Protein AF-A0A1L0AFZ8-F1 (afdb_monomer_lite)

Secondary structure (DSSP, 8-state):
--HHHHHHHHHHTTTS-------GGGTHHHHHS-TTTT-EEEETTEEEE-TTHHHHHHHHHHHHHHTTSTT-EE--EEETTTT-EEEE---EEEEETTEEEEE--S-TT--EEEEEE-STTT-EEEEEE--SHHHHHHHHHHTTTSEEEEE-SS----HHHHHHHHT-TTEEEEEE-S-TTEEETEEEETTEEEE--STTSEEE-TT--EEEEEEE--GGGTEEEEEEEETTEEEEEEEE-GGG--EE-S--EEEE-

InterPro domains:
  IPR004843 Calcineurin-like, phosphoesterase domain [PF00149] (9-181)
  IPR029052 Metallo-dependent phosphatase-like [G3DSA:3.60.21.10] (2-254)
  IPR029052 Metallo-dependent phosphatase-like [SSF56300] (11-211)
  IPR051918 Serine/threonine-protein phosphatase CPPED1 [PTHR43143] (12-198)

Foldseek 3Di:
DDPVVVVVVCVVCPPHDDDDFAACVLQVCCQPVVPPFPDWDDDPNDTHGWRSVSSLVSLVVLVVSQVVPPPKDFQWDFDDDPRQEIEGQRKIWDDDPLEIEIHRHHDQQDWDWDWTADDDVRDIRIYTHGGCLVVLLVVLVVSLRGQYEYEYEDDDADQSVLVSCVVRVSHAAYEYEPPQQFFFQFGDDPNATDHDDDPRQWHQHPVGDTHGYGYAHDVVQQKGWDWDDDRFKIKIFIWGCVVHDTDTHDDIDMTGD

Organism: NCBI:txid80854

pLDDT: mean 88.58, std 10.48, range [49.12, 98.31]

Radius of gyration: 19.41 Å; chains: 1; bounding box: 40×44×58 Å

Structure (mmCIF, N/CA/C/O backbone):
data_AF-A0A1L0AFZ8-F1
#
_entry.id   AF-A0A1L0AFZ8-F1
#
loop_
_atom_site.group_PDB
_atom_site.id
_atom_site.type_symbol
_atom_site.label_atom_id
_atom_site.label_alt_id
_atom_site.label_comp_id
_atom_site.label_asym_id
_atom_site.label_entity_id
_atom_site.label_seq_id
_atom_site.pdbx_PDB_ins_code
_atom_site.Cartn_x
_atom_site.Cartn_y
_atom_site.Cartn_z
_atom_site.occupancy
_atom_site.B_iso_or_equiv
_atom_site.auth_seq_id
_atom_site.auth_comp_id
_atom_site.auth_asym_id
_atom_site.auth_atom_id
_atom_site.pdbx_PDB_model_num
ATOM 1 N N . MET A 1 1 ? 8.951 -11.958 -13.423 1.00 62.56 1 MET A N 1
ATOM 2 C CA . MET A 1 1 ? 7.584 -12.332 -13.822 1.00 62.56 1 MET A CA 1
ATOM 3 C C . MET A 1 1 ? 7.503 -12.284 -15.335 1.00 62.56 1 MET A C 1
ATOM 5 O O . MET A 1 1 ? 7.751 -11.232 -15.925 1.00 62.56 1 MET A O 1
ATOM 9 N N . ASP A 1 2 ? 7.275 -13.435 -15.959 1.00 68.06 2 ASP A N 1
ATOM 10 C CA . ASP A 1 2 ? 7.090 -13.532 -17.405 1.00 68.06 2 ASP A CA 1
ATOM 11 C C . ASP A 1 2 ? 5.682 -13.041 -17.785 1.00 68.06 2 ASP A C 1
ATOM 13 O O . ASP A 1 2 ? 4.760 -13.004 -16.972 1.00 68.06 2 ASP A O 1
ATOM 17 N N . ARG A 1 3 ? 5.485 -12.677 -19.053 1.00 73.25 3 ARG A N 1
ATOM 18 C CA . ARG A 1 3 ? 4.174 -12.318 -19.605 1.00 73.25 3 ARG A CA 1
ATOM 19 C C . ARG A 1 3 ? 3.144 -13.434 -19.390 1.00 73.25 3 ARG A C 1
ATOM 21 O O . ARG A 1 3 ? 1.967 -13.134 -19.221 1.00 73.25 3 ARG A O 1
ATOM 28 N N . LYS A 1 4 ? 3.578 -14.699 -19.401 1.00 82.12 4 LYS A N 1
ATOM 29 C CA . LYS A 1 4 ? 2.719 -15.860 -19.128 1.00 82.12 4 LYS A CA 1
ATOM 30 C C . LYS A 1 4 ? 2.132 -15.824 -17.717 1.00 82.12 4 LYS A C 1
ATOM 32 O O . LYS A 1 4 ? 0.941 -16.074 -17.575 1.00 82.12 4 LYS A O 1
ATOM 37 N N . ASP A 1 5 ? 2.930 -15.444 -16.721 1.00 81.56 5 ASP A N 1
ATOM 38 C CA . ASP A 1 5 ? 2.492 -15.370 -15.323 1.00 81.56 5 ASP A CA 1
ATOM 39 C C . ASP A 1 5 ? 1.405 -14.300 -15.144 1.00 81.56 5 ASP A C 1
ATOM 41 O O . ASP A 1 5 ? 0.397 -14.541 -14.489 1.00 81.56 5 ASP A O 1
ATOM 45 N N . ILE A 1 6 ? 1.569 -13.139 -15.793 1.00 82.19 6 ILE A N 1
ATOM 46 C CA . ILE A 1 6 ? 0.574 -12.053 -15.776 1.00 82.19 6 ILE A CA 1
ATOM 47 C C . ILE A 1 6 ? -0.746 -12.510 -16.410 1.00 82.19 6 ILE A C 1
ATOM 49 O O . ILE A 1 6 ? -1.813 -12.288 -15.845 1.00 82.19 6 ILE A O 1
ATOM 53 N N . ILE A 1 7 ? -0.683 -13.174 -17.569 1.00 86.19 7 ILE A N 1
ATOM 54 C CA . ILE A 1 7 ? -1.880 -13.688 -18.254 1.00 86.19 7 ILE A CA 1
ATOM 55 C C . ILE A 1 7 ? -2.590 -14.734 -17.387 1.00 86.19 7 ILE A C 1
ATOM 57 O O . ILE A 1 7 ? -3.817 -14.737 -17.297 1.00 86.19 7 ILE A O 1
ATOM 61 N N . GLN A 1 8 ? -1.826 -15.622 -16.749 1.00 89.19 8 GLN A N 1
ATOM 62 C CA . GLN A 1 8 ? -2.376 -16.645 -15.868 1.00 89.19 8 GLN A CA 1
ATOM 63 C C . GLN A 1 8 ? -3.048 -16.010 -14.642 1.00 89.19 8 GLN A C 1
ATOM 65 O O . GLN A 1 8 ? -4.190 -16.346 -14.344 1.00 89.19 8 GLN A O 1
ATOM 70 N N . PHE A 1 9 ? -2.408 -15.018 -14.015 1.00 86.50 9 PHE A N 1
ATOM 71 C CA . PHE A 1 9 ? -3.001 -14.237 -12.929 1.00 86.50 9 PHE A CA 1
ATOM 72 C C . PHE A 1 9 ? -4.329 -13.585 -13.346 1.00 86.50 9 PHE A C 1
ATOM 74 O O . PHE A 1 9 ? -5.339 -13.724 -12.661 1.00 86.50 9 PHE A O 1
ATOM 81 N N . GLU A 1 10 ? -4.372 -12.906 -14.494 1.00 87.19 10 GLU A N 1
ATOM 82 C CA . GLU A 1 10 ? -5.605 -12.272 -14.981 1.00 87.19 10 GLU A CA 1
ATOM 83 C C . GLU A 1 10 ? -6.732 -13.281 -15.230 1.00 87.19 10 GLU A C 1
ATOM 85 O O . GLU A 1 10 ? -7.901 -12.977 -14.981 1.00 87.19 10 GLU A O 1
ATOM 90 N N . LYS A 1 11 ? -6.388 -14.488 -15.687 1.00 90.62 11 LYS A N 1
ATOM 91 C CA . LYS A 1 11 ? -7.340 -15.583 -15.878 1.00 90.62 11 LYS A CA 1
ATOM 92 C C . LYS A 1 11 ? -7.882 -16.097 -14.542 1.00 90.62 11 LYS A C 1
ATOM 94 O O . LYS A 1 11 ? -9.101 -16.207 -14.394 1.00 90.62 11 LYS A O 1
ATOM 99 N N . ASP A 1 12 ? -6.999 -16.379 -13.587 1.00 88.75 12 ASP A N 1
ATOM 100 C CA . ASP A 1 12 ? -7.349 -16.9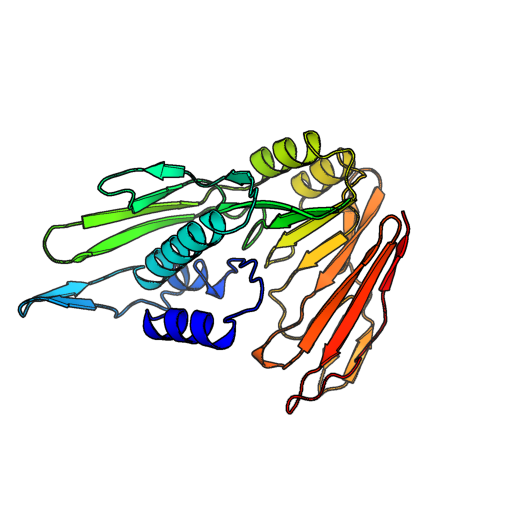68 -12.288 1.00 88.75 12 ASP A CA 1
ATOM 101 C C . ASP A 1 12 ? -8.217 -16.036 -11.438 1.00 88.75 12 ASP A C 1
ATOM 103 O O . ASP A 1 12 ? -9.102 -16.493 -10.717 1.00 88.75 12 ASP A O 1
ATOM 107 N N . TYR A 1 13 ? -8.016 -14.724 -11.571 1.00 86.88 13 TYR A N 1
ATOM 108 C CA . TYR A 1 13 ? -8.792 -13.706 -10.860 1.00 86.88 13 TYR A CA 1
ATOM 109 C C . TYR A 1 13 ? -9.868 -13.038 -11.728 1.00 86.88 13 TYR A C 1
ATOM 111 O O . TYR A 1 13 ? -10.410 -11.987 -11.362 1.00 86.88 13 TYR A O 1
ATOM 119 N N . SER A 1 14 ? -10.205 -13.630 -12.876 1.00 88.25 14 SER A N 1
ATOM 120 C CA . SER A 1 14 ? -11.263 -13.102 -13.735 1.00 88.25 14 SER A CA 1
ATOM 121 C C . SER A 1 14 ? -12.611 -13.077 -12.997 1.00 88.25 14 SER A C 1
ATOM 123 O O . SER A 1 14 ? -12.980 -14.001 -12.277 1.00 88.25 14 SER A O 1
ATOM 125 N N . GLY A 1 15 ? -13.339 -11.964 -13.125 1.00 86.88 15 GLY A N 1
ATOM 126 C CA . GLY A 1 15 ? -14.613 -11.751 -12.425 1.00 86.88 15 GLY A CA 1
ATOM 127 C C . GLY A 1 15 ? -14.494 -11.268 -10.973 1.00 86.88 15 GLY A C 1
ATOM 128 O O . GLY A 1 15 ? -15.513 -10.924 -10.376 1.00 86.88 15 GLY A O 1
ATOM 129 N N . ILE A 1 16 ? -13.281 -11.162 -10.415 1.00 87.88 16 ILE A N 1
ATOM 130 C CA . ILE A 1 16 ? -13.047 -10.629 -9.067 1.00 87.88 16 ILE A CA 1
ATOM 131 C C . ILE A 1 16 ? -12.418 -9.228 -9.167 1.00 87.88 16 ILE A C 1
ATOM 133 O O . ILE A 1 16 ? -11.455 -9.028 -9.913 1.00 87.88 16 ILE A O 1
ATOM 137 N N . PRO A 1 17 ? -12.915 -8.220 -8.422 1.00 87.75 17 PRO A N 1
ATOM 138 C CA . PRO A 1 17 ? -12.232 -6.936 -8.314 1.00 87.75 17 PRO A CA 1
ATOM 139 C C . PRO A 1 17 ? -10.854 -7.106 -7.661 1.00 87.75 17 PRO A C 1
ATOM 141 O O . PRO A 1 17 ? -10.749 -7.409 -6.474 1.00 87.75 17 PRO A O 1
ATOM 144 N N . VAL A 1 18 ? -9.798 -6.885 -8.442 1.00 89.25 18 VAL A N 1
ATOM 145 C CA . VAL A 1 18 ? -8.404 -6.942 -7.979 1.00 89.25 18 VAL A CA 1
ATOM 146 C C . VAL A 1 18 ? -7.827 -5.536 -7.914 1.00 89.25 18 VAL A C 1
ATOM 148 O O . VAL A 1 18 ? -7.731 -4.863 -8.944 1.00 89.25 18 VAL A O 1
ATOM 151 N N . TYR A 1 19 ? -7.390 -5.148 -6.717 1.00 92.62 19 TYR A N 1
ATOM 152 C CA . TYR A 1 19 ? -6.670 -3.911 -6.422 1.00 92.62 19 TYR A CA 1
ATOM 153 C C . TYR A 1 19 ? -5.207 -4.278 -6.138 1.00 92.62 19 TYR A C 1
ATOM 155 O O . TYR A 1 19 ? -4.891 -4.687 -5.020 1.00 92.62 19 TYR A O 1
ATOM 163 N N . PRO A 1 20 ? -4.323 -4.257 -7.150 1.00 92.00 20 PRO A N 1
ATOM 164 C CA . PRO A 1 20 ? -2.965 -4.753 -6.987 1.00 92.00 20 PRO A CA 1
ATOM 165 C C . PRO A 1 20 ? -2.128 -3.805 -6.126 1.00 92.00 20 PRO A C 1
ATOM 167 O O . PRO A 1 20 ? -2.358 -2.597 -6.092 1.00 92.00 20 PRO A O 1
ATOM 170 N N . GLY A 1 21 ? -1.102 -4.354 -5.493 1.00 92.62 21 GLY A N 1
ATOM 171 C CA . GLY A 1 21 ? 0.023 -3.609 -4.945 1.00 92.62 21 GLY A CA 1
ATOM 172 C C . GLY A 1 21 ? 1.315 -4.186 -5.503 1.00 92.62 21 GLY A C 1
ATOM 173 O O . GLY A 1 21 ? 1.322 -5.318 -5.981 1.00 92.62 21 GLY A O 1
ATOM 174 N N . LEU A 1 22 ? 2.396 -3.418 -5.438 1.00 91.69 22 LEU A N 1
ATOM 175 C CA . LEU A 1 22 ? 3.731 -3.913 -5.760 1.00 91.69 22 LEU A CA 1
ATOM 176 C C . LEU A 1 22 ? 4.576 -3.986 -4.475 1.00 91.69 22 LEU A C 1
ATOM 178 O O . LEU A 1 22 ? 4.714 -2.985 -3.774 1.00 91.69 22 LEU A O 1
ATOM 182 N N . GLY A 1 23 ? 5.133 -5.151 -4.158 1.00 88.88 23 GLY A N 1
ATOM 183 C CA . GLY A 1 23 ? 6.056 -5.392 -3.047 1.00 88.88 23 GLY A CA 1
ATOM 184 C C . GLY A 1 23 ? 7.526 -5.449 -3.471 1.00 88.88 23 GLY A C 1
ATOM 185 O O . GLY A 1 23 ? 7.880 -5.180 -4.620 1.00 88.88 23 GLY A O 1
ATOM 186 N N . ASN A 1 24 ? 8.420 -5.821 -2.547 1.00 85.12 24 ASN A N 1
ATOM 187 C CA . ASN A 1 24 ? 9.853 -5.890 -2.854 1.00 85.12 24 ASN A CA 1
ATOM 188 C C . ASN A 1 24 ? 10.161 -6.920 -3.951 1.00 85.12 24 ASN A C 1
ATOM 190 O O . ASN A 1 24 ? 10.947 -6.628 -4.855 1.00 85.12 24 ASN A O 1
ATOM 194 N N . HIS A 1 25 ? 9.474 -8.064 -3.935 1.00 80.88 25 HIS A N 1
ATOM 195 C CA . HIS A 1 25 ? 9.632 -9.122 -4.935 1.00 80.88 25 HIS A CA 1
ATOM 196 C C . HIS A 1 25 ? 9.107 -8.753 -6.325 1.00 80.88 25 HIS A C 1
ATOM 198 O O . HIS A 1 25 ? 9.375 -9.484 -7.270 1.00 80.88 25 HIS A O 1
ATOM 204 N N . ASP A 1 26 ? 8.415 -7.622 -6.471 1.00 78.56 26 ASP A N 1
ATOM 205 C CA . ASP A 1 26 ? 7.835 -7.179 -7.739 1.00 78.56 26 ASP A CA 1
ATOM 206 C C . ASP A 1 26 ? 8.754 -6.217 -8.504 1.00 78.56 26 ASP A C 1
ATOM 208 O O . ASP A 1 26 ? 8.689 -6.111 -9.729 1.00 78.56 26 ASP A O 1
ATOM 212 N N . TYR A 1 27 ? 9.674 -5.537 -7.818 1.00 80.75 27 TYR A N 1
ATOM 213 C CA . TYR A 1 27 ? 10.616 -4.640 -8.493 1.00 80.75 27 TYR A CA 1
ATOM 214 C C . TYR A 1 27 ? 11.928 -4.448 -7.743 1.00 80.75 27 TYR A C 1
ATOM 216 O O . TYR A 1 27 ? 12.974 -4.501 -8.382 1.00 80.75 27 TYR A O 1
ATOM 224 N N . GLN A 1 28 ? 11.919 -4.288 -6.416 1.00 85.75 28 GLN A N 1
ATOM 225 C CA . GLN A 1 28 ? 13.154 -4.084 -5.654 1.00 85.75 28 GLN A CA 1
ATOM 226 C C . GLN A 1 28 ? 14.138 -5.247 -5.857 1.00 85.75 28 GLN A C 1
ATOM 228 O O . GLN A 1 28 ? 15.237 -5.011 -6.342 1.00 85.75 28 GLN A O 1
ATOM 233 N N . ASN A 1 29 ? 13.741 -6.495 -5.586 1.00 83.75 29 ASN A N 1
ATOM 234 C CA . ASN A 1 29 ? 14.641 -7.649 -5.724 1.00 83.75 29 ASN A CA 1
ATOM 235 C C . ASN A 1 29 ? 14.983 -7.960 -7.188 1.00 83.75 29 ASN A C 1
ATOM 237 O O . ASN A 1 29 ? 16.092 -8.394 -7.486 1.00 83.75 29 ASN A O 1
ATOM 241 N N . TYR A 1 30 ? 14.075 -7.692 -8.132 1.00 80.69 30 TYR A N 1
ATOM 242 C CA . TYR A 1 30 ? 14.396 -7.852 -9.555 1.00 80.69 30 TYR A CA 1
ATOM 243 C C . TYR A 1 30 ? 15.533 -6.941 -10.013 1.00 80.69 30 TYR A C 1
ATOM 245 O O . TYR A 1 30 ? 16.282 -7.336 -10.906 1.00 80.69 30 TYR A O 1
ATOM 253 N N . ILE A 1 31 ? 15.646 -5.752 -9.419 1.00 81.62 31 ILE A N 1
ATOM 254 C CA . ILE A 1 31 ? 16.664 -4.764 -9.777 1.00 81.62 31 ILE A CA 1
ATOM 255 C C . ILE A 1 31 ? 17.917 -4.926 -8.907 1.00 81.62 31 ILE A C 1
ATOM 257 O O . ILE A 1 31 ? 19.025 -4.914 -9.433 1.00 81.62 31 ILE A O 1
ATOM 261 N N . ASP A 1 32 ? 17.748 -5.062 -7.591 1.00 84.62 32 ASP A N 1
ATOM 262 C CA . ASP A 1 32 ? 18.848 -5.087 -6.616 1.00 84.62 32 ASP A CA 1
ATOM 263 C C . ASP A 1 32 ? 19.549 -6.444 -6.586 1.00 84.62 32 ASP A C 1
ATOM 265 O O . ASP A 1 32 ? 20.774 -6.516 -6.674 1.00 84.62 32 ASP A O 1
ATOM 269 N N . ASP A 1 33 ? 18.762 -7.519 -6.546 1.00 81.19 33 ASP A N 1
ATOM 270 C CA . ASP A 1 33 ? 19.259 -8.892 -6.435 1.00 81.19 33 ASP A CA 1
ATOM 271 C C . ASP A 1 33 ? 19.321 -9.590 -7.792 1.00 81.19 33 ASP A C 1
ATOM 273 O O . ASP A 1 33 ? 19.620 -10.783 -7.872 1.00 81.19 33 ASP A O 1
ATOM 277 N N . LYS A 1 34 ? 19.038 -8.852 -8.874 1.00 77.12 34 LYS A N 1
ATOM 278 C CA . LYS A 1 34 ? 19.218 -9.319 -10.249 1.00 77.12 34 LYS A CA 1
ATOM 279 C C . LYS A 1 34 ? 18.414 -10.578 -10.576 1.00 77.12 34 LYS A C 1
ATOM 281 O O . LYS A 1 34 ? 18.810 -11.380 -11.417 1.00 77.12 34 LYS A O 1
ATOM 286 N N . TRP A 1 35 ? 17.232 -10.740 -9.976 1.00 76.38 35 TRP A N 1
ATOM 287 C CA . TRP A 1 35 ? 16.365 -11.907 -10.222 1.00 76.38 35 TRP A CA 1
ATOM 288 C C . TRP A 1 35 ? 15.882 -12.029 -11.673 1.00 76.38 35 TRP A C 1
ATOM 290 O O . TRP A 1 35 ? 15.333 -13.057 -12.062 1.00 76.38 35 TRP A O 1
ATOM 300 N N . CYS A 1 36 ? 16.075 -10.982 -12.477 1.00 70.19 36 CYS A N 1
ATOM 301 C CA . CYS A 1 36 ? 15.835 -11.005 -13.915 1.00 70.19 36 CYS A CA 1
ATOM 302 C C . CYS A 1 36 ? 17.077 -10.735 -14.771 1.00 70.19 36 CYS A C 1
ATOM 304 O O . CYS A 1 36 ? 16.943 -10.427 -15.959 1.00 70.19 36 CYS A O 1
ATOM 306 N N . ASP A 1 37 ? 18.278 -10.899 -14.215 1.00 65.50 37 ASP A N 1
ATOM 307 C CA . ASP A 1 37 ? 19.487 -10.994 -15.029 1.00 65.50 37 ASP A CA 1
ATOM 308 C C . ASP A 1 37 ? 19.462 -12.292 -15.852 1.00 65.50 37 ASP A C 1
ATOM 310 O O . ASP A 1 37 ? 18.846 -13.291 -15.482 1.00 65.50 37 ASP A O 1
ATOM 314 N N . GLY A 1 38 ? 20.087 -12.265 -17.029 1.00 61.25 38 GLY A N 1
ATOM 315 C CA . GLY A 1 38 ? 20.082 -13.399 -17.959 1.00 61.25 38 GLY A CA 1
ATOM 316 C C . GLY A 1 38 ? 18.925 -13.411 -18.960 1.00 61.25 38 GLY A C 1
ATOM 317 O O . GLY A 1 38 ? 18.944 -14.233 -19.875 1.00 61.25 38 GLY A O 1
ATOM 318 N N . TRP A 1 39 ? 17.964 -12.485 -18.858 1.00 65.62 39 TRP A N 1
ATOM 319 C CA . TRP A 1 39 ? 16.910 -12.328 -19.861 1.00 65.62 39 TRP A CA 1
ATOM 320 C C . TRP A 1 39 ? 17.420 -11.593 -21.098 1.00 65.62 39 TRP A C 1
ATOM 322 O O . TRP A 1 39 ? 18.107 -10.568 -21.033 1.00 65.62 39 TRP A O 1
ATOM 332 N N . TYR A 1 40 ? 17.040 -12.124 -22.248 1.00 63.94 40 TYR A N 1
ATOM 333 C CA . TYR A 1 40 ? 17.373 -11.587 -23.550 1.00 63.94 40 TYR A CA 1
ATOM 334 C C . TYR A 1 40 ? 16.109 -11.490 -24.395 1.00 63.94 40 TYR A C 1
ATOM 336 O O . TYR A 1 40 ? 15.188 -12.294 -24.257 1.00 63.94 40 TYR A O 1
ATOM 344 N N . ILE A 1 41 ? 16.057 -10.486 -25.261 1.00 64.81 41 ILE A N 1
ATOM 345 C CA . ILE A 1 41 ? 15.044 -10.423 -26.310 1.00 64.81 41 ILE A CA 1
ATOM 346 C C . ILE A 1 41 ? 15.677 -11.002 -27.568 1.00 64.81 41 ILE A C 1
ATOM 348 O O . ILE A 1 41 ? 16.700 -10.488 -28.027 1.00 64.81 41 ILE A O 1
ATOM 352 N N . GLU A 1 42 ? 15.064 -12.055 -28.108 1.00 61.03 42 GLU A N 1
ATOM 353 C CA . GLU A 1 42 ? 15.375 -12.564 -29.443 1.00 61.03 42 GLU A CA 1
ATOM 354 C C . GLU A 1 42 ? 14.377 -11.999 -30.446 1.00 61.03 42 GLU A C 1
ATOM 356 O O . GLU A 1 42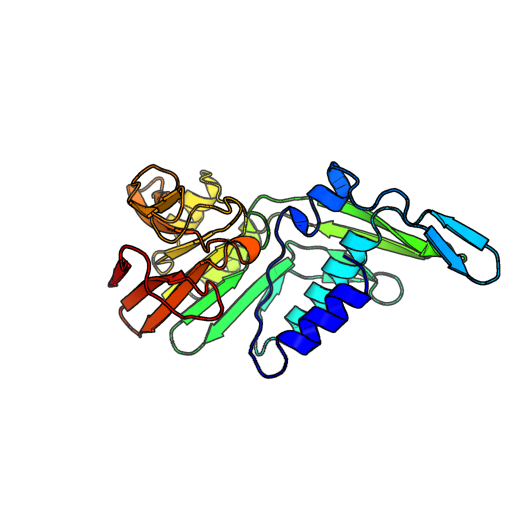 ? 13.166 -12.172 -30.306 1.00 61.03 42 GLU A O 1
ATOM 361 N N . ALA A 1 43 ? 14.881 -11.302 -31.458 1.00 59.03 43 ALA A N 1
ATOM 362 C CA . ALA A 1 43 ? 14.077 -10.841 -32.580 1.00 59.03 43 ALA A CA 1
ATOM 363 C C . ALA A 1 43 ? 14.930 -10.859 -33.849 1.00 59.03 43 ALA A C 1
ATOM 365 O O . ALA A 1 43 ? 16.014 -10.279 -33.877 1.00 59.03 43 ALA A O 1
ATOM 366 N N . GLY A 1 44 ? 14.455 -11.541 -34.895 1.00 57.47 44 GLY A N 1
ATOM 367 C CA . GLY A 1 44 ? 15.124 -11.566 -36.201 1.00 57.47 44 GLY A CA 1
ATOM 368 C C . GLY A 1 44 ? 16.558 -12.115 -36.182 1.00 57.47 44 GLY A C 1
ATOM 369 O O . GLY A 1 44 ? 17.390 -11.624 -36.933 1.00 57.47 44 GLY A O 1
ATOM 370 N N . GLY A 1 45 ? 16.866 -13.079 -35.306 1.00 58.28 45 GLY A N 1
ATOM 371 C CA . GLY A 1 45 ? 18.211 -13.663 -35.180 1.00 58.28 45 GLY A CA 1
ATOM 372 C C . GLY A 1 45 ? 19.185 -12.883 -34.286 1.00 58.28 45 GLY A C 1
ATOM 373 O O . GLY A 1 45 ? 20.327 -13.304 -34.126 1.00 58.28 45 GLY A O 1
ATOM 374 N N . TYR A 1 46 ? 18.749 -11.782 -33.665 1.00 51.69 46 TYR A N 1
ATOM 375 C CA . TYR A 1 46 ? 19.559 -10.998 -32.731 1.00 51.69 46 TYR A CA 1
ATOM 376 C C . TYR A 1 46 ? 19.133 -11.231 -31.286 1.00 51.69 46 TYR A C 1
ATOM 378 O O . TYR A 1 46 ? 17.946 -11.158 -30.971 1.00 51.69 46 TYR A O 1
ATOM 386 N N . ARG A 1 47 ? 20.118 -11.434 -30.405 1.00 59.94 47 ARG A N 1
ATOM 387 C CA . ARG A 1 47 ? 19.945 -11.576 -28.957 1.00 59.94 47 ARG A CA 1
ATOM 388 C C . ARG A 1 47 ? 20.429 -10.306 -28.258 1.00 59.94 47 ARG A C 1
ATOM 390 O O . ARG A 1 47 ? 21.626 -10.033 -28.234 1.00 59.94 47 ARG A O 1
ATOM 397 N N . ALA A 1 48 ? 19.509 -9.524 -27.697 1.00 61.66 48 ALA A N 1
ATOM 398 C CA . ALA A 1 48 ? 19.834 -8.306 -26.951 1.00 61.66 48 ALA A CA 1
ATOM 399 C C . ALA A 1 48 ? 19.583 -8.498 -25.452 1.00 61.66 48 ALA A C 1
ATOM 401 O O . ALA A 1 48 ? 18.531 -9.002 -25.059 1.00 61.66 48 ALA A O 1
ATOM 402 N N . TRP A 1 49 ? 20.527 -8.068 -24.614 1.00 62.69 49 TRP A N 1
ATOM 403 C CA . TRP A 1 49 ? 20.383 -8.099 -23.158 1.00 62.69 49 TRP A CA 1
ATOM 404 C C . TRP A 1 49 ? 19.257 -7.167 -22.707 1.00 62.69 49 TRP A C 1
ATOM 406 O O . TRP A 1 49 ? 19.262 -5.978 -23.022 1.00 62.69 49 TRP A O 1
ATOM 416 N N . ALA A 1 50 ? 18.296 -7.706 -21.959 1.00 69.25 50 ALA A N 1
ATOM 417 C CA . ALA A 1 50 ? 17.096 -6.989 -21.547 1.00 69.25 50 ALA A CA 1
ATOM 418 C C . ALA A 1 50 ? 17.073 -6.781 -20.029 1.00 69.25 50 ALA A C 1
ATOM 420 O O . ALA A 1 50 ? 16.199 -7.281 -19.318 1.00 69.25 50 ALA A O 1
ATOM 421 N N . GLN A 1 51 ? 18.066 -6.038 -19.532 1.00 75.00 51 GLN A N 1
ATOM 422 C CA . GLN A 1 51 ? 18.182 -5.711 -18.110 1.00 75.00 51 GLN A CA 1
ATOM 423 C C . GLN A 1 51 ? 16.882 -5.085 -17.583 1.00 75.00 51 GLN A C 1
ATOM 425 O O . GLN A 1 51 ? 16.239 -4.271 -18.257 1.00 75.00 51 GLN A O 1
ATOM 430 N N . ASN A 1 52 ? 16.484 -5.490 -16.375 1.00 81.44 52 ASN A N 1
ATOM 431 C CA . ASN A 1 52 ? 15.290 -5.016 -15.665 1.00 81.44 52 ASN A CA 1
ATOM 432 C C . ASN A 1 52 ? 13.949 -5.197 -16.406 1.00 81.44 52 ASN A C 1
ATOM 434 O O . ASN A 1 52 ? 12.944 -4.618 -15.990 1.00 81.44 52 ASN A O 1
ATOM 438 N N . LEU A 1 53 ? 13.892 -5.986 -17.488 1.00 81.94 53 LEU A N 1
ATOM 439 C CA . LEU A 1 53 ? 12.683 -6.113 -18.310 1.00 81.94 53 LEU A CA 1
ATOM 440 C C . LEU A 1 53 ? 11.488 -6.662 -17.526 1.00 81.94 53 LEU A C 1
ATOM 442 O O . LEU A 1 53 ? 10.369 -6.196 -17.724 1.00 81.94 53 LEU A O 1
ATOM 446 N N . CYS A 1 54 ? 11.711 -7.602 -16.607 1.00 81.81 54 CYS A N 1
ATOM 447 C CA . CYS A 1 54 ? 10.650 -8.111 -15.739 1.00 81.81 54 CYS A CA 1
ATOM 448 C C . CYS A 1 54 ? 10.043 -7.021 -14.856 1.00 81.81 54 CYS A C 1
ATOM 450 O O . CYS A 1 54 ? 8.824 -6.878 -14.823 1.00 81.81 54 CYS A O 1
ATOM 452 N N . ALA A 1 55 ? 10.891 -6.247 -14.168 1.00 87.38 55 ALA A N 1
ATOM 453 C CA . ALA A 1 55 ? 10.449 -5.162 -13.300 1.00 87.38 55 ALA A CA 1
ATOM 454 C C . ALA A 1 55 ? 9.702 -4.101 -14.119 1.00 87.38 55 ALA A C 1
ATOM 456 O O . ALA A 1 55 ? 8.609 -3.687 -13.748 1.00 87.38 55 ALA A O 1
ATOM 457 N N . ALA A 1 56 ? 10.237 -3.723 -15.287 1.00 88.19 56 ALA A N 1
ATOM 458 C CA . ALA A 1 56 ? 9.590 -2.762 -16.176 1.00 88.19 56 ALA A CA 1
ATOM 459 C C . ALA A 1 56 ? 8.217 -3.251 -16.666 1.00 88.19 56 ALA A C 1
ATOM 461 O O . ALA A 1 56 ? 7.256 -2.489 -16.633 1.00 88.19 56 ALA A O 1
ATOM 462 N N . ARG A 1 57 ? 8.098 -4.516 -17.093 1.00 86.62 57 ARG A N 1
ATOM 463 C CA . ARG A 1 57 ? 6.819 -5.100 -17.533 1.00 86.62 57 ARG A CA 1
ATOM 464 C C . ARG A 1 57 ? 5.794 -5.160 -16.408 1.00 86.62 57 ARG A C 1
ATOM 466 O O . ARG A 1 57 ? 4.625 -4.886 -16.656 1.00 86.62 57 ARG A O 1
ATOM 473 N N . LEU A 1 58 ? 6.219 -5.501 -15.193 1.00 89.38 58 LEU A N 1
ATOM 474 C CA . LEU A 1 58 ? 5.311 -5.577 -14.055 1.00 89.38 58 LEU A CA 1
ATOM 475 C C . LEU A 1 58 ? 4.826 -4.189 -13.622 1.00 89.38 58 LEU A C 1
ATOM 477 O O . LEU A 1 58 ? 3.635 -4.011 -13.384 1.00 89.38 58 LEU A O 1
ATOM 481 N N . VAL A 1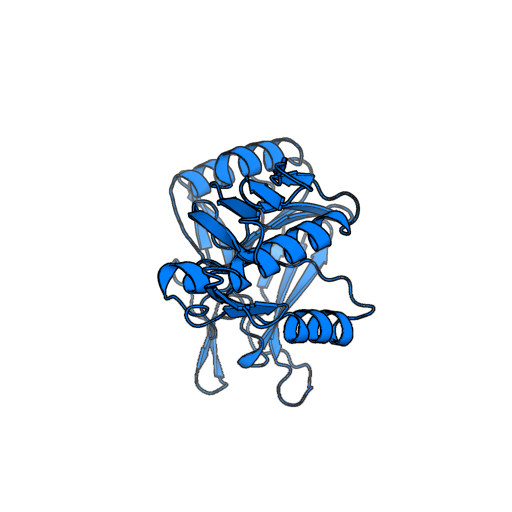 59 ? 5.714 -3.189 -13.612 1.00 92.19 59 VAL A N 1
ATOM 482 C CA . VAL A 1 59 ? 5.338 -1.786 -13.377 1.00 92.19 59 VAL A CA 1
ATOM 483 C C . VAL A 1 59 ? 4.388 -1.282 -14.470 1.00 92.19 59 VAL A C 1
ATOM 485 O O . VAL A 1 59 ? 3.379 -0.659 -14.154 1.00 92.19 59 VAL A O 1
ATOM 488 N N . GLU A 1 60 ? 4.647 -1.579 -15.748 1.00 90.75 60 GLU A N 1
ATOM 489 C CA . GLU A 1 60 ? 3.743 -1.222 -16.854 1.00 90.75 60 GLU A CA 1
ATOM 490 C C . GLU A 1 60 ? 2.361 -1.872 -16.704 1.00 90.75 60 GLU A C 1
ATOM 492 O O . GLU A 1 60 ? 1.344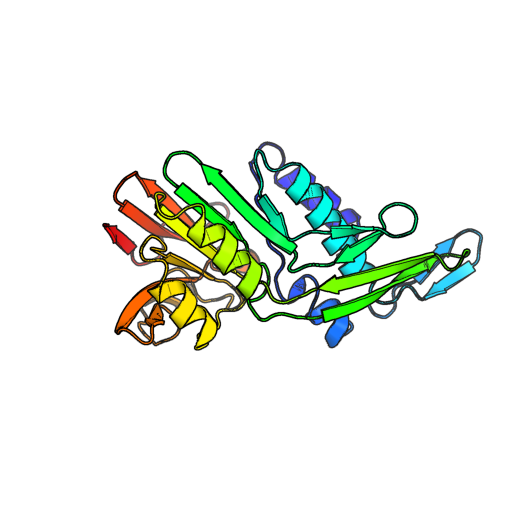 -1.188 -16.840 1.00 90.75 60 GLU A O 1
ATOM 497 N N . TRP A 1 61 ? 2.316 -3.174 -16.403 1.00 90.94 61 TRP A N 1
ATOM 498 C CA . TRP A 1 61 ? 1.066 -3.890 -16.151 1.00 90.94 61 TRP A CA 1
ATOM 499 C C . TRP A 1 61 ? 0.303 -3.274 -14.978 1.00 90.94 61 TRP A C 1
ATOM 501 O O . TRP A 1 61 ? -0.882 -2.972 -15.108 1.00 90.94 61 TRP A O 1
ATOM 511 N N . PHE A 1 62 ? 0.992 -3.000 -13.870 1.00 93.69 62 PHE A N 1
ATOM 512 C CA . PHE A 1 62 ? 0.413 -2.352 -12.699 1.00 93.69 62 PHE A CA 1
ATOM 513 C C . PHE A 1 62 ? -0.181 -0.984 -13.042 1.00 93.69 62 PHE A C 1
ATOM 515 O O . PHE A 1 62 ? -1.336 -0.720 -12.719 1.00 93.69 62 PHE A O 1
ATOM 522 N N . VAL A 1 63 ? 0.561 -0.132 -13.759 1.00 93.75 63 VAL A N 1
ATOM 523 C CA . VAL A 1 63 ? 0.070 1.180 -14.210 1.00 93.75 63 VAL A CA 1
ATOM 524 C C . VAL A 1 63 ? -1.157 1.031 -15.111 1.00 93.75 63 VAL A C 1
ATOM 526 O O . VAL A 1 63 ? -2.116 1.795 -14.980 1.00 93.75 63 VAL A O 1
ATOM 529 N N . GLY A 1 64 ? -1.157 0.044 -16.010 1.00 91.88 64 GLY A N 1
ATOM 530 C CA . GLY A 1 64 ? -2.324 -0.307 -16.816 1.00 91.88 64 GLY A CA 1
ATOM 531 C C . GLY A 1 64 ? -3.520 -0.699 -15.949 1.00 91.88 64 GLY A C 1
ATOM 532 O O . GLY A 1 64 ? -4.622 -0.198 -16.163 1.00 91.88 64 GLY A O 1
ATOM 533 N N . ARG A 1 65 ? -3.298 -1.524 -14.922 1.00 91.38 65 ARG A N 1
ATOM 534 C CA . ARG A 1 65 ? -4.345 -2.002 -14.018 1.00 91.38 65 ARG A CA 1
ATOM 535 C C . ARG A 1 65 ? -4.919 -0.889 -13.147 1.00 91.38 65 ARG A C 1
ATOM 537 O O . ARG A 1 65 ? -6.141 -0.804 -13.046 1.00 91.38 65 ARG A O 1
ATOM 544 N N . VAL A 1 66 ? -4.090 -0.002 -12.594 1.00 93.62 66 VAL A N 1
ATOM 545 C CA . VAL A 1 66 ? -4.551 1.152 -11.798 1.00 93.62 66 VAL A CA 1
ATOM 546 C C . VAL A 1 66 ? -5.519 2.021 -12.601 1.00 93.62 66 VAL A C 1
ATOM 548 O O . VAL A 1 66 ? -6.563 2.397 -12.083 1.00 93.62 66 VAL A O 1
ATOM 551 N N . LYS A 1 67 ? -5.259 2.243 -13.896 1.00 90.12 67 LYS A N 1
ATOM 552 C CA . LYS A 1 67 ? -6.166 3.005 -14.778 1.00 90.12 67 LYS A CA 1
ATOM 553 C C . LYS A 1 67 ? -7.548 2.367 -14.954 1.00 90.12 67 LYS A C 1
ATOM 555 O O . LYS A 1 67 ? -8.481 3.060 -15.348 1.00 90.12 67 LYS A O 1
ATOM 560 N N . THR A 1 68 ? -7.685 1.067 -14.693 1.00 89.38 68 THR A N 1
ATOM 561 C CA . THR A 1 68 ? -8.975 0.359 -14.760 1.00 89.38 68 THR A CA 1
ATOM 562 C C . THR A 1 68 ? -9.750 0.397 -13.445 1.00 89.38 68 THR A C 1
ATOM 564 O O . THR A 1 68 ? -10.909 -0.012 -13.416 1.00 89.38 68 THR A O 1
ATOM 567 N N . ILE A 1 69 ? -9.136 0.869 -12.355 1.00 87.88 69 ILE A N 1
ATOM 568 C CA . ILE A 1 69 ? -9.794 0.983 -11.056 1.00 87.88 69 ILE A CA 1
ATOM 569 C C . ILE A 1 69 ? -10.713 2.214 -11.092 1.00 87.88 69 ILE A C 1
ATOM 571 O O . ILE A 1 69 ? -10.233 3.332 -11.305 1.00 87.88 69 ILE A O 1
ATOM 575 N N . PRO A 1 70 ? -12.033 2.051 -10.880 1.00 80.50 70 PRO A N 1
ATOM 576 C CA . PRO A 1 70 ? -12.963 3.172 -10.920 1.00 80.50 70 PRO A CA 1
ATOM 577 C C . PRO A 1 70 ? -12.587 4.271 -9.923 1.00 80.50 70 PRO A C 1
ATOM 579 O O . PRO A 1 70 ? -12.307 3.990 -8.759 1.00 80.50 70 PRO A O 1
ATOM 582 N N . ALA A 1 71 ? -12.618 5.523 -10.390 1.00 73.50 71 ALA A N 1
ATOM 583 C CA . ALA A 1 71 ? -12.360 6.720 -9.587 1.00 73.50 71 ALA A CA 1
ATOM 584 C C . ALA A 1 71 ? -11.009 6.723 -8.837 1.00 73.50 71 ALA A C 1
ATOM 586 O O . ALA A 1 71 ? -10.879 7.393 -7.811 1.00 73.50 71 ALA A O 1
ATOM 587 N N . SER A 1 72 ? -9.992 6.011 -9.344 1.00 79.44 72 SER A N 1
ATOM 588 C CA . SER A 1 72 ? -8.674 6.004 -8.708 1.00 79.44 72 SER A CA 1
ATOM 589 C C . SER A 1 72 ? -7.984 7.369 -8.822 1.00 79.44 72 SER A C 1
ATOM 591 O O . SER A 1 72 ? -7.783 7.872 -9.932 1.00 79.44 72 SER A O 1
ATOM 593 N N . LYS A 1 73 ? -7.559 7.939 -7.693 1.00 94.38 73 LYS A N 1
ATOM 594 C CA . LYS A 1 73 ? -6.570 9.027 -7.644 1.00 94.38 73 LYS A CA 1
ATOM 595 C C . LYS A 1 73 ? -5.194 8.373 -7.568 1.00 94.38 73 LYS A C 1
ATOM 597 O O . LYS A 1 73 ? -5.042 7.390 -6.855 1.00 94.38 73 LYS A O 1
ATOM 602 N N . ASN A 1 74 ? -4.196 8.861 -8.297 1.00 96.94 74 ASN A N 1
ATOM 603 C CA . ASN A 1 74 ? -2.878 8.220 -8.308 1.00 96.94 74 ASN A CA 1
ATOM 604 C C . ASN A 1 74 ? -1.731 9.217 -8.471 1.00 96.94 74 ASN A C 1
ATOM 606 O O . ASN A 1 74 ? -1.928 10.345 -8.924 1.00 96.94 74 ASN A O 1
ATOM 610 N N . ASP A 1 75 ? -0.541 8.768 -8.088 1.00 97.19 75 ASP A N 1
ATOM 611 C CA . ASP A 1 75 ? 0.738 9.441 -8.304 1.00 97.19 75 ASP A CA 1
ATOM 612 C C . ASP A 1 75 ? 1.548 8.721 -9.385 1.00 97.19 75 ASP A C 1
ATOM 614 O O . ASP A 1 75 ? 2.653 8.219 -9.154 1.00 97.19 75 ASP A O 1
ATOM 618 N N . ILE A 1 76 ? 0.952 8.598 -10.571 1.00 96.50 76 ILE A N 1
ATOM 619 C CA . ILE A 1 76 ? 1.585 7.966 -11.725 1.00 96.50 76 ILE A CA 1
ATOM 620 C C . ILE A 1 76 ? 1.655 8.982 -12.857 1.00 96.50 76 ILE A C 1
ATOM 622 O O . ILE A 1 76 ? 0.644 9.465 -13.367 1.00 96.50 76 ILE A O 1
ATOM 626 N N . LYS A 1 77 ? 2.874 9.265 -13.304 1.00 96.50 77 LYS A N 1
ATOM 627 C CA . LYS A 1 77 ? 3.145 10.082 -14.484 1.00 96.50 77 LYS A CA 1
ATOM 628 C C . LYS A 1 77 ? 3.706 9.188 -15.570 1.00 96.50 77 LYS A C 1
ATOM 630 O O . LYS A 1 77 ? 4.739 8.555 -15.374 1.00 96.50 77 LYS A O 1
ATOM 635 N N . VAL A 1 78 ? 3.022 9.163 -16.708 1.00 94.19 78 VAL A N 1
ATOM 636 C CA . VAL A 1 78 ? 3.450 8.427 -17.898 1.00 94.19 78 VAL A CA 1
ATOM 637 C C . VAL A 1 78 ? 3.875 9.425 -18.966 1.00 94.19 78 VAL A C 1
ATOM 639 O O . VAL A 1 78 ? 3.117 10.336 -19.297 1.00 94.19 78 VAL A O 1
ATOM 642 N N . SER A 1 79 ? 5.082 9.263 -19.494 1.00 92.25 79 SER A N 1
ATOM 643 C CA . SER A 1 79 ? 5.677 10.154 -20.490 1.00 92.25 79 SER A CA 1
ATOM 644 C C . SER A 1 79 ? 6.617 9.387 -21.433 1.00 92.25 79 SER A C 1
ATOM 646 O O . SER A 1 79 ? 6.546 8.159 -21.550 1.00 92.25 79 SER A O 1
ATOM 648 N N . GLY A 1 80 ? 7.469 10.112 -22.160 1.00 81.44 80 GLY A N 1
ATOM 649 C CA . GLY A 1 80 ? 8.451 9.524 -23.064 1.00 81.44 80 GLY A CA 1
ATOM 650 C C . GLY A 1 80 ? 7.839 8.938 -24.337 1.00 81.44 80 GLY A C 1
ATOM 651 O O . GLY A 1 80 ? 6.635 9.027 -24.606 1.00 81.44 80 GLY A O 1
ATOM 652 N N . HIS A 1 81 ? 8.689 8.332 -25.164 1.00 70.88 81 HIS A N 1
ATOM 653 C CA . HIS A 1 81 ? 8.260 7.771 -26.443 1.00 70.88 81 HIS A CA 1
ATOM 654 C C . HIS A 1 81 ? 7.255 6.626 -26.228 1.00 70.88 81 HIS A C 1
ATOM 656 O O . HIS A 1 81 ? 7.579 5.617 -25.607 1.00 70.88 81 HIS A O 1
ATOM 662 N N . ARG A 1 82 ? 6.039 6.774 -26.778 1.00 73.69 82 ARG A N 1
ATOM 663 C CA . ARG A 1 82 ? 4.910 5.826 -26.640 1.00 73.69 82 ARG A CA 1
ATOM 664 C C . ARG A 1 82 ? 4.430 5.604 -25.197 1.00 73.69 82 ARG A C 1
ATOM 666 O O . ARG A 1 82 ? 3.823 4.572 -24.926 1.00 73.69 82 ARG A O 1
ATOM 673 N N . GLY A 1 83 ? 4.678 6.551 -24.287 1.00 78.50 83 GLY A N 1
ATOM 674 C CA . GLY A 1 83 ? 4.184 6.458 -22.910 1.00 78.50 83 GLY A CA 1
ATOM 675 C C . GLY A 1 83 ? 4.860 5.347 -22.105 1.00 78.50 83 GLY A C 1
ATOM 676 O O . GLY A 1 83 ? 4.181 4.607 -21.398 1.00 78.50 83 GLY A O 1
ATOM 677 N N . LYS A 1 84 ? 6.173 5.181 -22.282 1.00 82.94 84 LYS A N 1
ATOM 678 C CA . LYS A 1 84 ? 6.962 4.121 -21.639 1.00 82.94 84 LYS A CA 1
ATOM 679 C C . LYS A 1 84 ? 7.804 4.587 -20.460 1.00 82.94 84 LYS A C 1
ATOM 681 O O . LYS A 1 84 ? 8.267 3.745 -19.695 1.00 82.94 84 LYS A O 1
ATOM 686 N N . ASP A 1 85 ? 7.995 5.893 -20.311 1.00 92.44 85 ASP A N 1
ATOM 687 C CA . ASP A 1 85 ? 8.635 6.428 -19.119 1.00 92.44 85 ASP A CA 1
ATOM 688 C C . ASP A 1 85 ? 7.579 6.569 -18.026 1.00 92.44 85 ASP A C 1
ATOM 690 O O . ASP A 1 85 ? 6.487 7.092 -18.266 1.00 92.44 85 ASP A O 1
ATOM 694 N N . ILE A 1 86 ? 7.889 6.069 -16.834 1.00 95.38 86 ILE A N 1
ATOM 695 C CA . ILE A 1 86 ? 6.972 6.043 -15.695 1.00 95.38 86 ILE A CA 1
ATOM 696 C C . ILE A 1 86 ? 7.675 6.697 -14.512 1.00 95.38 86 ILE A C 1
ATOM 698 O O . ILE A 1 86 ? 8.804 6.346 -14.178 1.00 95.38 86 ILE A O 1
ATOM 702 N N . SER A 1 87 ? 7.006 7.644 -13.862 1.00 97.19 87 SER A N 1
ATOM 703 C CA . SER A 1 87 ? 7.520 8.286 -12.652 1.00 97.19 87 SER A CA 1
ATOM 704 C C . SER A 1 87 ? 6.433 8.578 -11.623 1.00 97.19 87 SER A C 1
ATOM 706 O O . SER A 1 87 ? 5.244 8.560 -11.943 1.00 97.19 87 SER A O 1
ATOM 708 N N . GLY A 1 88 ? 6.862 8.876 -10.396 1.00 97.38 88 GLY A N 1
ATOM 709 C CA . GLY A 1 88 ? 5.993 9.085 -9.234 1.00 97.38 88 GLY A CA 1
ATOM 710 C C . GLY A 1 88 ? 6.102 7.925 -8.249 1.00 97.38 88 GLY A C 1
ATOM 711 O O . GLY A 1 88 ? 6.905 7.015 -8.443 1.00 97.38 88 GLY A O 1
ATOM 712 N N . SER A 1 89 ? 5.321 7.952 -7.177 1.00 96.75 89 SER A N 1
ATOM 713 C CA . SER A 1 89 ? 5.354 6.895 -6.156 1.00 96.75 89 SER A CA 1
ATOM 714 C C . SER A 1 89 ? 4.607 5.621 -6.536 1.00 96.75 89 SER A C 1
ATOM 716 O O . SER A 1 89 ? 4.662 4.623 -5.817 1.00 96.75 89 SER A O 1
ATOM 718 N N . LEU A 1 90 ? 3.891 5.643 -7.666 1.00 96.88 90 LEU A N 1
ATOM 719 C CA . LEU A 1 90 ? 2.973 4.584 -8.092 1.00 96.88 90 LEU A CA 1
ATOM 720 C C . LEU A 1 90 ? 1.801 4.364 -7.122 1.00 96.88 90 LEU A C 1
ATOM 722 O O . LEU A 1 90 ? 1.008 3.439 -7.313 1.00 96.88 90 LEU A O 1
ATOM 726 N N . ALA A 1 91 ? 1.689 5.194 -6.085 1.00 97.38 91 ALA A N 1
ATOM 727 C CA . ALA A 1 91 ? 0.616 5.120 -5.121 1.00 97.38 91 ALA A CA 1
ATOM 728 C C . ALA A 1 91 ? -0.720 5.452 -5.786 1.00 97.38 91 ALA A C 1
ATOM 730 O O . ALA A 1 91 ? -0.796 6.256 -6.723 1.00 97.38 91 ALA A O 1
ATOM 731 N N . TYR A 1 92 ? -1.782 4.831 -5.294 1.00 98.00 92 TYR A N 1
ATOM 732 C CA . TYR A 1 92 ? -3.135 5.166 -5.702 1.00 98.00 92 TYR A CA 1
ATOM 733 C C . TYR A 1 92 ? -4.104 5.010 -4.544 1.00 98.00 92 TYR A C 1
ATOM 735 O O . TYR A 1 92 ? -3.839 4.312 -3.569 1.00 98.00 92 TYR A O 1
ATOM 743 N N . SER A 1 93 ? -5.245 5.665 -4.661 1.00 98.00 93 SER A N 1
ATOM 744 C CA . SER A 1 93 ? -6.340 5.550 -3.720 1.00 98.00 93 SER A CA 1
ATOM 745 C C . SER A 1 93 ? -7.671 5.527 -4.440 1.00 98.00 93 SER A C 1
ATOM 747 O O . SER A 1 93 ? -7.794 5.954 -5.591 1.00 98.00 93 SER A O 1
ATOM 749 N N . PHE A 1 94 ? -8.673 4.982 -3.770 1.00 96.06 94 PHE A N 1
ATOM 750 C CA . PHE A 1 94 ? -10.038 4.945 -4.263 1.00 96.06 94 PHE A CA 1
ATOM 751 C C . PHE A 1 94 ? -11.009 4.986 -3.093 1.00 96.06 94 PHE A C 1
ATOM 753 O O . PHE A 1 94 ? -10.687 4.615 -1.962 1.00 96.06 94 PHE A O 1
ATOM 760 N N . ASP A 1 95 ? -12.225 5.405 -3.402 1.00 95.00 95 ASP A N 1
ATOM 761 C CA . ASP A 1 95 ? -13.299 5.469 -2.431 1.00 95.00 95 ASP A CA 1
ATOM 762 C C . ASP A 1 95 ? -14.297 4.348 -2.683 1.00 95.00 95 ASP A C 1
ATOM 764 O O . ASP A 1 95 ? -14.636 4.034 -3.827 1.00 95.00 95 ASP A O 1
ATOM 768 N N . LYS A 1 96 ? -14.822 3.775 -1.603 1.00 92.31 96 LYS A N 1
ATOM 769 C CA . LYS A 1 96 ? -15.958 2.861 -1.672 1.00 92.31 96 LYS A CA 1
ATOM 770 C C . LYS A 1 96 ? -16.839 3.072 -0.451 1.00 92.31 96 LYS A C 1
ATOM 772 O O . LYS A 1 96 ? -16.413 2.816 0.672 1.00 92.31 96 LYS A O 1
ATOM 777 N N . TYR A 1 97 ? -18.071 3.527 -0.681 1.00 90.62 97 TYR A N 1
ATOM 778 C CA . TYR A 1 97 ? -18.973 3.977 0.384 1.00 90.62 97 TYR A CA 1
ATOM 779 C C . TYR A 1 97 ? -18.286 5.046 1.267 1.00 90.62 97 TYR A C 1
ATOM 781 O O . TYR A 1 97 ? -17.664 5.971 0.735 1.00 90.62 97 TYR A O 1
ATOM 789 N N . ASP A 1 98 ? -18.352 4.899 2.592 1.00 92.81 98 ASP A N 1
ATOM 790 C CA . ASP A 1 98 ? -17.756 5.813 3.582 1.00 92.81 98 ASP A CA 1
ATOM 791 C C . ASP A 1 98 ? -16.250 5.595 3.811 1.00 92.81 98 ASP A C 1
ATOM 793 O O . ASP A 1 98 ? -15.657 6.183 4.719 1.00 92.81 98 ASP A O 1
ATOM 797 N N . TRP A 1 99 ? -15.627 4.732 3.005 1.00 96.75 99 TRP A N 1
ATOM 798 C CA . TRP A 1 99 ? -14.232 4.348 3.155 1.00 96.75 99 TRP A CA 1
ATOM 799 C C . TRP A 1 99 ? -13.352 4.906 2.047 1.00 96.75 99 TRP A C 1
ATOM 801 O O . TRP A 1 99 ? -13.731 4.935 0.872 1.00 96.75 99 TRP A O 1
ATOM 811 N N . HIS A 1 100 ? -12.152 5.296 2.453 1.00 97.75 100 HIS A N 1
ATOM 812 C CA . HIS A 1 100 ? -11.050 5.689 1.597 1.00 97.75 100 HIS A CA 1
ATOM 813 C C . HIS A 1 100 ? -9.915 4.666 1.741 1.00 97.75 100 HIS A C 1
ATOM 815 O O . HIS A 1 100 ? -9.463 4.357 2.846 1.00 97.75 100 HIS A O 1
ATOM 821 N N . PHE A 1 101 ? -9.480 4.100 0.622 1.00 97.75 101 PHE A N 1
ATOM 822 C CA . PHE A 1 101 ? -8.458 3.059 0.573 1.00 97.75 101 PHE A CA 1
ATOM 823 C C . PHE A 1 101 ? -7.224 3.611 -0.116 1.00 97.75 101 PHE A C 1
ATOM 825 O O . PHE A 1 101 ? -7.338 4.138 -1.219 1.00 97.75 101 PHE A O 1
ATOM 832 N N . VAL A 1 102 ? -6.055 3.451 0.502 1.00 98.25 102 VAL A N 1
ATOM 833 C CA . VAL A 1 102 ? -4.787 3.955 -0.037 1.00 98.25 102 VAL A CA 1
ATOM 834 C C . VAL A 1 102 ? -3.786 2.815 -0.204 1.00 98.25 102 VAL A C 1
ATOM 836 O O . VAL A 1 102 ? -3.502 2.092 0.747 1.00 98.25 102 VAL A O 1
ATOM 839 N N . GLN A 1 103 ? -3.211 2.689 -1.397 1.00 97.31 103 GLN A N 1
ATOM 840 C CA . GLN A 1 103 ? -2.147 1.752 -1.749 1.00 97.31 103 GLN A CA 1
ATOM 841 C C . GLN A 1 103 ? -0.828 2.514 -1.943 1.00 97.31 103 GLN A C 1
ATOM 843 O O . GLN A 1 103 ? -0.719 3.314 -2.869 1.00 97.31 103 GLN A O 1
ATOM 848 N N . LEU A 1 104 ? 0.193 2.231 -1.123 1.00 96.25 104 LEU A N 1
ATOM 849 C CA . LEU A 1 104 ? 1.528 2.864 -1.196 1.00 96.25 104 LEU A CA 1
ATOM 850 C C . LEU A 1 104 ? 2.627 1.910 -1.710 1.00 96.25 104 LEU A C 1
ATOM 852 O O . LEU A 1 104 ? 3.814 2.214 -1.630 1.00 96.25 104 LEU A O 1
ATOM 856 N N . ASN A 1 105 ? 2.230 0.754 -2.253 1.00 93.44 105 ASN A N 1
ATOM 857 C CA . ASN A 1 105 ? 3.121 -0.273 -2.816 1.00 93.44 105 ASN A CA 1
ATOM 858 C C . ASN A 1 105 ? 4.166 -0.772 -1.807 1.00 93.44 105 ASN A C 1
ATOM 860 O O . ASN A 1 105 ? 3.751 -1.288 -0.775 1.00 93.44 105 ASN A O 1
ATOM 864 N N . ASN A 1 106 ? 5.478 -0.694 -2.074 1.00 94.06 106 ASN A N 1
ATOM 865 C CA . ASN A 1 106 ? 6.471 -1.389 -1.247 1.00 94.06 106 ASN A CA 1
ATOM 866 C C . ASN A 1 106 ? 6.588 -0.793 0.162 1.00 94.06 106 ASN A C 1
ATOM 868 O O . ASN A 1 106 ? 6.275 -1.463 1.135 1.00 94.06 106 ASN A O 1
ATOM 872 N N . LYS A 1 107 ? 7.000 0.468 0.286 1.00 94.25 107 LYS A N 1
ATOM 873 C CA . LYS A 1 107 ? 6.948 1.240 1.538 1.00 94.25 107 LYS A CA 1
ATOM 874 C C . LYS A 1 107 ? 6.874 2.732 1.202 1.00 94.25 107 LYS A C 1
ATOM 876 O O . LYS A 1 107 ? 7.403 3.104 0.154 1.00 94.25 107 LYS A O 1
ATOM 881 N N . PRO A 1 108 ? 6.301 3.588 2.067 1.00 94.56 108 PRO A N 1
ATOM 882 C CA . PRO A 1 108 ? 6.103 5.007 1.774 1.00 94.56 108 PRO A CA 1
ATOM 883 C C . PRO A 1 108 ? 7.369 5.744 1.315 1.00 94.56 108 PRO A C 1
ATOM 885 O O . PRO A 1 108 ? 7.339 6.473 0.332 1.00 94.56 108 PRO A O 1
ATOM 888 N N . GLY A 1 109 ? 8.509 5.496 1.964 1.00 95.12 109 GLY A N 1
ATOM 889 C CA . GLY A 1 109 ? 9.796 6.101 1.602 1.00 95.12 109 GLY A CA 1
ATOM 890 C C . GLY A 1 109 ? 10.583 5.364 0.515 1.00 95.12 109 GLY A C 1
ATOM 891 O O . GLY A 1 109 ? 11.796 5.543 0.420 1.00 95.12 109 GLY A O 1
ATOM 892 N N . TYR A 1 110 ? 9.967 4.452 -0.242 1.00 94.88 110 TYR A N 1
ATOM 893 C CA . TYR A 1 110 ? 10.685 3.716 -1.278 1.00 94.88 110 TYR A CA 1
ATOM 894 C C . TYR A 1 110 ? 10.990 4.609 -2.484 1.00 94.88 110 TYR A C 1
ATOM 896 O O . TYR A 1 110 ? 10.087 5.191 -3.074 1.00 94.88 110 TYR A O 1
ATOM 904 N N . THR A 1 111 ? 12.252 4.630 -2.912 1.00 95.12 111 THR A N 1
ATOM 905 C CA . THR A 1 111 ? 12.685 5.285 -4.149 1.00 95.12 111 THR A CA 1
ATOM 906 C C . THR A 1 111 ? 13.535 4.335 -4.977 1.00 95.12 111 THR A C 1
ATOM 908 O O . THR A 1 111 ? 14.302 3.530 -4.441 1.00 95.12 111 THR A O 1
ATOM 911 N N . LYS A 1 112 ? 13.400 4.403 -6.304 1.00 94.00 112 LYS A N 1
ATOM 912 C CA . LYS A 1 112 ? 14.238 3.625 -7.219 1.00 94.00 112 LYS A CA 1
ATOM 913 C C . LYS A 1 112 ? 14.205 4.181 -8.622 1.00 94.00 112 LYS A C 1
ATOM 915 O O . LYS A 1 112 ? 13.138 4.403 -9.179 1.00 94.00 112 LYS A O 1
ATOM 920 N N . ARG A 1 113 ? 15.382 4.272 -9.233 1.00 93.31 113 ARG A N 1
ATOM 921 C CA . ARG A 1 113 ? 15.521 4.591 -10.648 1.00 93.31 113 ARG A CA 1
ATOM 922 C C . ARG A 1 113 ? 16.167 3.435 -11.391 1.00 93.31 113 ARG A C 1
ATOM 924 O O . ARG A 1 113 ? 17.185 2.909 -10.944 1.00 93.31 113 ARG A O 1
ATOM 931 N N . PHE A 1 114 ? 15.584 3.049 -12.517 1.00 89.56 114 PHE A N 1
ATOM 932 C CA . PHE A 1 114 ? 16.156 2.043 -13.403 1.00 89.56 114 PHE A CA 1
ATOM 933 C C . PHE A 1 114 ? 15.693 2.246 -14.845 1.00 89.56 114 PHE A C 1
ATOM 935 O O . PHE A 1 114 ? 14.655 2.852 -15.112 1.00 89.56 114 PHE A O 1
ATOM 942 N N . THR A 1 115 ? 16.473 1.707 -15.776 1.00 87.31 115 THR A N 1
ATOM 943 C CA . THR A 1 115 ? 16.146 1.695 -17.201 1.00 87.31 115 THR A CA 1
ATOM 944 C C . THR A 1 115 ? 16.029 0.252 -17.671 1.00 87.31 115 THR A C 1
ATOM 946 O O . THR A 1 115 ? 16.747 -0.631 -17.190 1.00 87.31 115 THR A O 1
ATOM 949 N N . SER A 1 116 ? 15.116 0.012 -18.608 1.00 84.44 116 SER A N 1
ATOM 950 C CA . SER A 1 116 ? 15.002 -1.259 -19.321 1.00 84.44 116 SER A CA 1
ATOM 951 C C . SER A 1 116 ? 14.988 -1.050 -20.833 1.00 84.44 116 SER A C 1
ATOM 953 O O . SER A 1 116 ? 14.587 0.009 -21.318 1.00 84.44 116 SER A O 1
ATOM 955 N N . TYR A 1 117 ? 15.432 -2.066 -21.573 1.00 77.94 117 TYR A N 1
ATOM 956 C CA . TYR A 1 117 ? 15.581 -2.043 -23.026 1.00 77.94 117 TYR A CA 1
ATOM 957 C C . TYR A 1 117 ? 14.627 -3.026 -23.701 1.00 77.94 117 TYR A C 1
ATOM 959 O O . TYR A 1 117 ? 14.472 -4.164 -23.264 1.00 77.94 117 TYR A O 1
ATOM 967 N N . ASP A 1 118 ? 14.022 -2.585 -24.803 1.00 64.12 118 ASP A N 1
ATOM 968 C CA . ASP A 1 118 ? 12.916 -3.282 -25.471 1.00 64.12 118 ASP A CA 1
ATOM 969 C C . ASP A 1 118 ? 13.288 -3.970 -26.800 1.00 64.12 118 ASP A C 1
ATOM 971 O O . ASP A 1 118 ? 12.395 -4.419 -27.514 1.00 64.12 118 ASP A O 1
ATOM 975 N N . SER A 1 119 ? 14.590 -4.078 -27.118 1.00 60.34 119 SER A N 1
ATOM 976 C CA . SER A 1 119 ? 15.216 -4.608 -28.360 1.00 60.34 119 SER A CA 1
ATOM 977 C C . SER A 1 119 ? 15.488 -3.615 -29.510 1.00 60.34 119 SER A C 1
ATOM 979 O O . SER A 1 119 ? 15.075 -2.455 -29.451 1.00 60.34 119 SER A O 1
ATOM 981 N N . TRP A 1 120 ? 16.259 -4.127 -30.492 1.00 49.12 120 TRP A N 1
ATOM 982 C CA . TRP A 1 120 ? 16.975 -3.633 -31.701 1.00 49.12 120 TRP A CA 1
ATOM 983 C C . TRP A 1 120 ? 16.950 -2.159 -32.166 1.00 49.12 120 TRP A C 1
ATOM 985 O O . TRP A 1 120 ? 17.820 -1.782 -32.941 1.00 49.12 120 TRP A O 1
ATOM 995 N N . ILE A 1 121 ? 16.049 -1.298 -31.687 1.00 55.00 121 ILE A N 1
ATOM 996 C CA . ILE A 1 121 ? 16.000 0.150 -31.997 1.00 55.00 121 ILE A CA 1
ATOM 997 C C . ILE A 1 121 ? 16.407 1.007 -30.772 1.00 55.00 121 ILE A C 1
ATOM 999 O O . ILE A 1 121 ? 16.103 2.189 -30.694 1.00 55.00 121 ILE A O 1
ATOM 1003 N N . VAL A 1 122 ? 17.097 0.434 -29.774 1.00 59.38 122 VAL A N 1
ATOM 1004 C CA . VAL A 1 122 ? 17.504 1.149 -28.537 1.00 59.38 122 VAL A CA 1
ATOM 1005 C C . VAL A 1 122 ? 16.309 1.867 -27.886 1.00 59.38 122 VAL A C 1
ATOM 1007 O O . VAL A 1 122 ? 16.368 3.022 -27.474 1.00 59.38 122 VAL A O 1
ATOM 1010 N N . ARG A 1 123 ? 15.162 1.183 -27.818 1.00 69.94 123 ARG A N 1
ATOM 1011 C CA . ARG A 1 123 ? 13.999 1.716 -27.103 1.00 69.94 123 ARG A CA 1
ATOM 1012 C C . ARG A 1 123 ? 14.219 1.529 -25.612 1.00 69.94 123 ARG A C 1
ATOM 1014 O O . ARG A 1 123 ? 14.207 0.399 -25.124 1.00 69.94 123 ARG A O 1
ATOM 1021 N N . GLN A 1 124 ? 14.441 2.643 -24.930 1.00 79.25 124 GLN A N 1
ATOM 1022 C CA . GLN A 1 124 ? 14.584 2.708 -23.485 1.00 79.25 124 GLN A CA 1
ATOM 1023 C C . GLN A 1 124 ? 13.235 2.974 -22.825 1.00 79.25 124 GLN 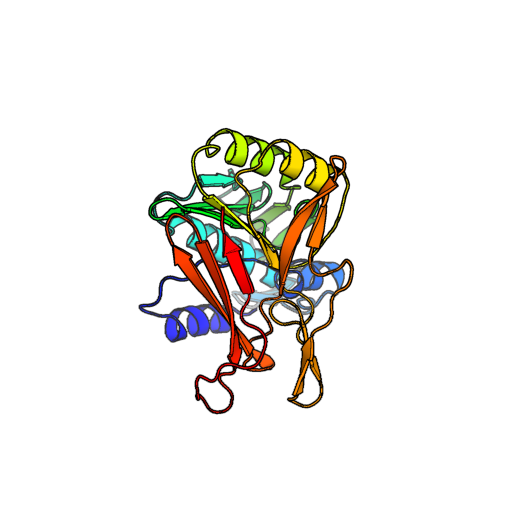A C 1
ATOM 1025 O O . GLN A 1 124 ? 12.378 3.669 -23.372 1.00 79.25 124 GLN A O 1
ATOM 1030 N N . ARG A 1 125 ? 13.073 2.401 -21.639 1.00 85.25 125 ARG A N 1
ATOM 1031 C CA . ARG A 1 125 ? 11.987 2.680 -20.707 1.00 85.25 125 ARG A CA 1
ATOM 1032 C C . ARG A 1 125 ? 12.632 3.166 -19.426 1.00 85.25 125 ARG A C 1
ATOM 1034 O O . ARG A 1 125 ? 13.405 2.412 -18.831 1.00 85.25 125 ARG A O 1
ATOM 1041 N N . ASN A 1 126 ? 12.358 4.397 -19.028 1.00 91.06 126 ASN A N 1
ATOM 1042 C CA . ASN A 1 126 ? 12.901 4.961 -17.803 1.00 91.06 126 ASN A CA 1
ATOM 1043 C C . ASN A 1 126 ? 11.843 4.912 -16.710 1.00 91.06 126 ASN A C 1
ATOM 1045 O O . ASN A 1 126 ? 10.762 5.481 -16.850 1.00 91.06 126 ASN A O 1
ATOM 1049 N N . ILE A 1 127 ? 12.171 4.236 -15.615 1.00 93.62 127 ILE A N 1
ATOM 1050 C CA . ILE A 1 127 ? 11.305 4.127 -14.449 1.00 93.62 127 ILE A CA 1
ATOM 1051 C C . ILE A 1 127 ? 11.965 4.888 -13.299 1.00 93.62 127 ILE A C 1
ATOM 1053 O O . ILE A 1 127 ? 13.103 4.594 -12.928 1.00 93.62 127 ILE A O 1
ATOM 1057 N N . ASP A 1 128 ? 11.258 5.881 -12.762 1.00 96.25 128 ASP A N 1
ATOM 1058 C CA . ASP A 1 128 ? 11.704 6.758 -11.673 1.00 96.25 128 ASP A CA 1
ATOM 1059 C C . ASP A 1 128 ? 10.672 6.768 -10.534 1.00 96.25 128 ASP A C 1
ATOM 1061 O O . ASP A 1 128 ? 9.765 7.606 -10.485 1.00 96.25 128 ASP A O 1
ATOM 1065 N N . ILE A 1 129 ? 10.793 5.787 -9.638 1.00 96.88 129 ILE A N 1
ATOM 1066 C CA . ILE A 1 129 ? 9.938 5.621 -8.462 1.00 96.88 129 ILE A CA 1
ATOM 1067 C C . ILE A 1 129 ? 10.384 6.589 -7.366 1.00 96.88 129 ILE A C 1
ATOM 1069 O O . ILE A 1 129 ? 11.545 6.575 -6.946 1.00 96.88 129 ILE A O 1
ATOM 1073 N N . LYS A 1 130 ? 9.435 7.390 -6.884 1.00 97.44 130 LYS A N 1
ATOM 1074 C CA . LYS A 1 130 ? 9.621 8.400 -5.832 1.00 97.44 130 LYS A CA 1
ATOM 1075 C C . LYS A 1 130 ? 8.938 7.975 -4.535 1.00 97.44 130 LYS A C 1
ATOM 1077 O O . LYS A 1 130 ? 8.088 7.090 -4.554 1.00 97.44 130 LYS A O 1
ATOM 1082 N N . ASP A 1 131 ? 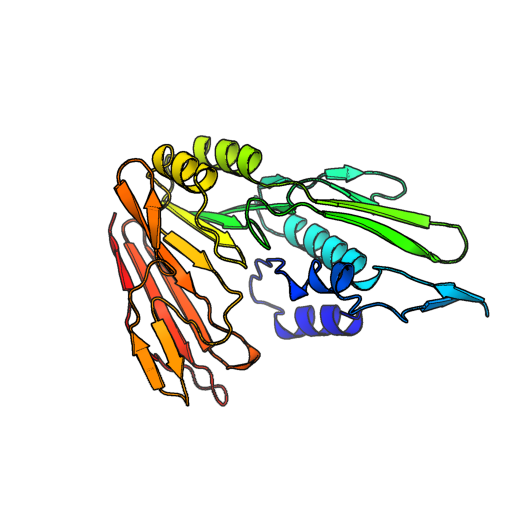9.287 8.617 -3.427 1.00 96.81 131 ASP A N 1
ATOM 1083 C CA . ASP A 1 131 ? 8.575 8.411 -2.171 1.00 96.81 131 ASP A CA 1
ATOM 1084 C C . ASP A 1 131 ? 7.126 8.910 -2.284 1.00 96.81 131 ASP A C 1
ATOM 1086 O O . ASP A 1 131 ? 6.794 9.769 -3.107 1.00 96.81 131 ASP A O 1
ATOM 1090 N N . SER A 1 132 ? 6.246 8.348 -1.461 1.00 97.38 132 SER A N 1
ATOM 1091 C CA . SER A 1 132 ? 4.816 8.640 -1.484 1.00 97.38 132 SER A CA 1
ATOM 1092 C C . SER A 1 132 ? 4.381 9.646 -0.421 1.00 97.38 132 SER A C 1
ATOM 1094 O O . SER A 1 132 ? 3.182 9.899 -0.321 1.00 97.38 132 SER A O 1
ATOM 1096 N N . TYR A 1 133 ? 5.275 10.189 0.415 1.00 97.56 133 TYR A N 1
ATOM 1097 C CA . TYR A 1 133 ? 4.867 10.944 1.608 1.00 97.56 133 TYR A CA 1
ATOM 1098 C C . TYR A 1 133 ? 4.104 12.222 1.261 1.00 97.56 133 TYR A C 1
ATOM 1100 O O . TYR A 1 133 ? 3.017 12.463 1.796 1.00 97.56 133 TYR A O 1
ATOM 1108 N N . LEU A 1 134 ? 4.621 13.017 0.317 1.00 97.19 134 LEU A N 1
ATOM 1109 C CA . LEU A 1 134 ? 3.958 14.252 -0.110 1.00 97.19 134 LEU A CA 1
ATOM 1110 C C . LEU A 1 134 ? 2.597 13.968 -0.758 1.00 97.19 134 LEU A C 1
ATOM 1112 O O . LEU A 1 134 ? 1.616 14.664 -0.482 1.00 97.19 134 LEU A O 1
ATOM 1116 N N . TRP A 1 135 ? 2.527 12.946 -1.612 1.00 98.19 135 TRP A N 1
ATOM 1117 C CA . TRP A 1 135 ? 1.273 12.555 -2.247 1.00 98.19 135 TRP A CA 1
ATOM 1118 C C . TRP A 1 135 ? 0.256 12.055 -1.215 1.00 98.19 135 TRP A C 1
ATOM 1120 O O . TRP A 1 135 ? -0.866 12.557 -1.190 1.00 98.19 135 TRP A O 1
ATOM 1130 N N . LEU A 1 136 ? 0.670 11.161 -0.310 1.00 98.25 136 LEU A N 1
ATOM 1131 C CA . LEU A 1 136 ? -0.160 10.631 0.772 1.00 98.25 136 LEU A CA 1
ATOM 1132 C C . LEU A 1 136 ? -0.711 11.761 1.640 1.00 98.25 136 LEU A C 1
ATOM 1134 O O . LEU A 1 136 ? -1.912 11.819 1.882 1.00 98.25 136 LEU A O 1
ATOM 1138 N N . LYS A 1 137 ? 0.140 12.699 2.074 1.00 98.00 137 LYS A N 1
ATOM 1139 C CA . LYS A 1 137 ? -0.287 13.857 2.871 1.00 98.00 137 LYS A CA 1
ATOM 1140 C C . LYS A 1 137 ? -1.379 14.657 2.157 1.00 98.00 137 LYS A C 1
ATOM 1142 O O . LYS A 1 137 ? -2.373 15.040 2.772 1.00 98.00 137 LYS A O 1
ATOM 1147 N N . ASN A 1 138 ? -1.207 14.905 0.861 1.00 98.00 138 ASN A N 1
ATOM 1148 C CA . ASN A 1 138 ? -2.174 15.652 0.060 1.00 98.00 138 ASN A CA 1
ATOM 1149 C C . ASN A 1 138 ? -3.481 14.884 -0.159 1.00 98.00 138 ASN A C 1
ATOM 1151 O O . ASN A 1 138 ? -4.549 15.497 -0.142 1.00 98.00 138 ASN A O 1
ATOM 1155 N N . ASP A 1 139 ? -3.407 13.572 -0.366 1.00 98.25 139 ASP A N 1
ATOM 1156 C CA . ASP A 1 139 ? -4.583 12.725 -0.533 1.00 98.25 139 ASP A CA 1
ATOM 1157 C C . ASP A 1 139 ? -5.376 12.627 0.777 1.00 98.25 139 ASP A C 1
ATOM 1159 O O . ASP A 1 139 ? -6.557 12.967 0.805 1.00 98.25 139 ASP A O 1
ATOM 1163 N N . LEU A 1 140 ? -4.729 12.320 1.904 1.00 98.19 140 LEU A N 1
ATOM 1164 C CA . LEU A 1 140 ? -5.402 12.250 3.206 1.00 98.19 140 LEU A CA 1
ATOM 1165 C C . LEU A 1 140 ? -6.066 13.576 3.599 1.00 98.19 140 LEU A C 1
ATOM 1167 O O . LEU A 1 140 ? -7.210 13.578 4.056 1.00 98.19 140 LEU A O 1
ATOM 1171 N N . ASN A 1 141 ? -5.408 14.712 3.341 1.00 97.25 141 ASN A N 1
ATOM 1172 C CA . ASN A 1 141 ? -5.979 16.034 3.610 1.00 97.25 141 ASN A CA 1
ATOM 1173 C C . ASN A 1 141 ? -7.270 16.312 2.824 1.00 97.25 141 ASN A C 1
ATOM 1175 O O . ASN A 1 141 ? -8.129 17.047 3.308 1.00 97.25 141 ASN A O 1
ATOM 1179 N N . LYS A 1 142 ? -7.426 15.728 1.630 1.00 96.38 142 LYS A N 1
ATOM 1180 C CA . LYS A 1 142 ? -8.639 15.861 0.808 1.00 96.38 142 LYS A CA 1
ATOM 1181 C C . LYS A 1 142 ? -9.752 14.897 1.214 1.00 96.38 142 LYS A C 1
ATOM 1183 O O . LYS A 1 142 ? -10.892 15.116 0.823 1.00 96.38 142 LYS A O 1
ATOM 1188 N N . ASN A 1 143 ? -9.436 13.854 1.979 1.00 95.94 143 ASN A N 1
ATOM 1189 C CA . ASN A 1 143 ? -10.370 12.791 2.353 1.00 95.94 143 ASN A CA 1
ATOM 1190 C C . ASN A 1 143 ? -10.546 12.700 3.887 1.00 95.94 143 ASN A C 1
ATOM 1192 O O . ASN A 1 143 ? -10.796 11.625 4.428 1.00 95.94 143 ASN A O 1
ATOM 1196 N N . LYS A 1 144 ? -10.429 13.828 4.613 1.00 95.75 144 LYS A N 1
ATOM 1197 C CA . LYS A 1 144 ? -10.527 13.879 6.091 1.00 95.75 144 LYS A CA 1
ATOM 1198 C C . LYS A 1 144 ? -11.863 13.407 6.665 1.00 95.75 144 LYS A C 1
ATOM 1200 O O . LYS A 1 144 ? -11.934 13.064 7.838 1.00 95.75 144 LYS A O 1
ATOM 1205 N N . ASN A 1 145 ? -12.915 13.399 5.856 1.00 94.62 145 ASN A N 1
ATOM 1206 C CA . ASN A 1 145 ? -14.266 13.007 6.245 1.00 94.62 145 ASN A CA 1
ATOM 1207 C C . ASN A 1 145 ? -14.565 11.510 6.044 1.00 94.62 145 ASN A C 1
ATOM 1209 O O . ASN A 1 145 ? -15.713 11.112 6.225 1.00 94.62 145 ASN A O 1
ATOM 1213 N N . LYS A 1 146 ? -13.582 10.697 5.634 1.00 95.44 146 LYS A N 1
ATOM 1214 C CA . LYS A 1 146 ? -13.763 9.264 5.360 1.00 95.44 146 LYS A CA 1
ATOM 1215 C C . LYS A 1 146 ? -12.881 8.403 6.243 1.00 95.44 146 LYS A C 1
ATOM 1217 O O . LYS A 1 146 ? -11.704 8.707 6.437 1.00 95.44 146 LYS A O 1
ATOM 1222 N N . ASN A 1 147 ? -13.420 7.270 6.685 1.00 97.38 147 ASN A N 1
ATOM 1223 C CA . ASN A 1 147 ? -12.616 6.265 7.372 1.00 97.38 147 ASN A CA 1
ATOM 1224 C C . ASN A 1 147 ? -11.560 5.744 6.405 1.00 97.38 147 ASN A C 1
ATOM 1226 O O . ASN A 1 147 ? -11.881 5.317 5.295 1.00 97.38 147 ASN A O 1
ATOM 1230 N N . THR A 1 148 ? -10.298 5.813 6.807 1.00 98.25 148 THR A N 1
ATOM 1231 C CA . THR A 1 148 ? -9.177 5.544 5.915 1.00 98.25 148 THR A CA 1
ATOM 1232 C C . THR A 1 148 ? -8.371 4.347 6.387 1.00 98.25 148 THR A C 1
ATOM 1234 O O . THR A 1 148 ? -8.011 4.246 7.563 1.00 98.25 148 THR A O 1
ATOM 1237 N N . VAL A 1 149 ? -8.034 3.466 5.447 1.00 98.31 149 VAL A N 1
ATOM 1238 C CA . VAL A 1 149 ? -7.019 2.427 5.648 1.00 98.31 149 VAL A CA 1
ATOM 1239 C C . VAL A 1 149 ? -5.882 2.591 4.658 1.00 98.31 149 VAL A C 1
ATOM 1241 O O . VAL A 1 149 ? -6.091 2.957 3.500 1.00 98.31 149 VAL A O 1
ATOM 1244 N N . LEU A 1 150 ? -4.675 2.298 5.127 1.00 98.25 150 LEU A N 1
ATOM 1245 C CA . LEU A 1 150 ? -3.475 2.298 4.298 1.00 98.25 150 LEU A CA 1
ATOM 1246 C C . LEU A 1 150 ? -3.032 0.861 4.042 1.00 98.25 150 LEU A C 1
ATOM 1248 O O . LEU A 1 150 ? -3.156 0.016 4.925 1.00 98.25 150 LEU A O 1
ATOM 1252 N N . ASN A 1 151 ? -2.484 0.595 2.863 1.00 97.38 151 ASN A N 1
ATOM 1253 C CA . ASN A 1 151 ? -1.905 -0.689 2.495 1.00 97.38 151 ASN A CA 1
ATOM 1254 C C . ASN A 1 151 ? -0.527 -0.498 1.854 1.00 97.38 151 ASN A C 1
ATOM 1256 O O . ASN A 1 151 ? -0.381 0.282 0.908 1.00 97.38 151 ASN A O 1
ATOM 1260 N N . TYR A 1 152 ? 0.478 -1.214 2.352 1.00 96.19 152 TYR A N 1
ATOM 1261 C CA . TYR A 1 152 ? 1.826 -1.247 1.777 1.00 96.19 152 TYR A CA 1
ATOM 1262 C C . TYR A 1 152 ? 2.594 -2.494 2.211 1.00 96.19 152 TYR A C 1
ATOM 1264 O O . TYR A 1 152 ? 2.256 -3.124 3.196 1.00 96.19 152 TYR A O 1
ATOM 1272 N N . HIS A 1 153 ? 3.609 -2.906 1.464 1.00 96.00 153 HIS A N 1
ATOM 1273 C CA . HIS A 1 153 ? 4.196 -4.233 1.610 1.00 96.00 153 HIS A CA 1
ATOM 1274 C C . HIS A 1 153 ? 5.116 -4.367 2.833 1.00 96.00 153 HIS A C 1
ATOM 1276 O O . HIS A 1 153 ? 4.871 -5.200 3.703 1.00 96.00 153 HIS A O 1
ATOM 1282 N N . ILE A 1 154 ? 6.168 -3.554 2.915 1.00 93.62 154 ILE A N 1
ATOM 1283 C CA . ILE A 1 154 ? 7.140 -3.552 4.007 1.00 93.62 154 ILE A CA 1
ATOM 1284 C C . ILE A 1 154 ? 6.704 -2.531 5.042 1.00 93.62 154 ILE A C 1
ATOM 1286 O O . ILE A 1 154 ? 6.764 -1.322 4.814 1.00 93.62 154 ILE A O 1
ATOM 1290 N N . PHE A 1 155 ? 6.333 -3.029 6.217 1.00 90.69 155 PHE A N 1
ATOM 1291 C CA . PHE A 1 155 ? 6.079 -2.172 7.358 1.00 90.69 155 PHE A CA 1
ATOM 1292 C C . PHE A 1 155 ? 7.339 -1.390 7.760 1.00 90.69 155 PHE A C 1
ATOM 1294 O O . PHE A 1 155 ? 8.379 -1.970 8.076 1.00 90.69 155 PHE A O 1
ATOM 1301 N N . ASN A 1 156 ? 7.221 -0.068 7.798 1.00 84.94 156 ASN A N 1
ATOM 1302 C CA . ASN A 1 156 ? 8.185 0.854 8.376 1.00 84.94 156 ASN A CA 1
ATOM 1303 C C . ASN A 1 156 ? 7.473 1.772 9.376 1.00 84.94 156 ASN A C 1
ATOM 1305 O O . ASN A 1 156 ? 6.367 2.250 9.132 1.00 84.94 156 ASN A O 1
ATOM 1309 N N . ASN A 1 157 ? 8.136 2.020 10.503 1.00 79.88 157 ASN A N 1
ATOM 1310 C CA . ASN A 1 157 ? 7.709 3.002 11.489 1.00 79.88 157 ASN A CA 1
ATOM 1311 C C . ASN A 1 157 ? 8.748 4.123 11.538 1.00 79.88 157 ASN A C 1
ATOM 1313 O O . ASN A 1 157 ? 9.714 4.045 12.296 1.00 79.88 157 ASN A O 1
ATOM 1317 N N . ASP A 1 158 ? 8.575 5.116 10.672 1.00 89.31 158 ASP A N 1
ATOM 1318 C CA . ASP A 1 158 ? 9.404 6.318 10.639 1.00 89.31 158 ASP A CA 1
ATOM 1319 C C . ASP A 1 158 ? 8.635 7.556 11.129 1.00 89.31 158 ASP A C 1
ATOM 1321 O O . ASP A 1 158 ? 7.402 7.578 11.208 1.00 89.31 158 ASP A O 1
ATOM 1325 N N . ASN A 1 159 ? 9.389 8.600 11.482 1.00 91.31 159 ASN A N 1
ATOM 1326 C CA . ASN A 1 159 ? 8.841 9.827 12.062 1.00 91.31 159 ASN A CA 1
ATOM 1327 C C . ASN A 1 159 ? 7.932 10.597 11.091 1.00 91.31 159 ASN A C 1
ATOM 1329 O O . ASN A 1 159 ? 6.987 11.255 11.537 1.00 91.31 159 ASN A O 1
ATOM 1333 N N . GLU A 1 160 ? 8.203 10.535 9.785 1.00 94.88 160 GLU A N 1
ATOM 1334 C CA . GLU A 1 160 ? 7.406 11.233 8.774 1.00 94.88 160 GLU A CA 1
ATOM 1335 C C . GLU A 1 160 ? 6.015 10.608 8.674 1.00 94.88 160 GLU A C 1
ATOM 1337 O O . GLU A 1 160 ? 5.007 11.311 8.767 1.00 94.88 160 GLU A O 1
ATOM 1342 N N . MET A 1 161 ? 5.955 9.278 8.625 1.00 95.38 161 MET A N 1
ATOM 1343 C CA . MET A 1 161 ? 4.715 8.521 8.679 1.00 95.38 161 MET A CA 1
ATOM 1344 C C . MET A 1 161 ? 3.943 8.806 9.970 1.00 95.38 161 MET A C 1
ATOM 1346 O O . MET A 1 161 ? 2.747 9.089 9.924 1.00 95.38 161 MET A O 1
ATOM 1350 N N . GLY A 1 162 ? 4.621 8.800 11.122 1.00 95.81 162 GLY A N 1
ATOM 1351 C CA . GLY A 1 162 ? 4.006 9.145 12.406 1.00 95.81 162 GLY A CA 1
ATOM 1352 C C . GLY A 1 162 ? 3.384 10.548 12.416 1.00 95.81 162 GLY A C 1
ATOM 1353 O O . GLY A 1 162 ? 2.258 10.713 12.885 1.00 95.81 162 GLY A O 1
ATOM 1354 N N . THR A 1 163 ? 4.074 11.535 11.841 1.00 96.75 163 THR A N 1
ATOM 1355 C CA . THR A 1 163 ? 3.584 12.921 11.727 1.00 96.75 163 THR A CA 1
ATOM 1356 C C . THR A 1 163 ? 2.381 13.023 10.788 1.00 96.75 163 THR A C 1
ATOM 1358 O O . THR A 1 163 ? 1.378 13.646 11.133 1.00 96.75 163 THR A O 1
ATOM 1361 N N . ILE A 1 164 ? 2.434 12.368 9.621 1.00 97.31 164 ILE A N 1
ATOM 1362 C CA . ILE A 1 164 ? 1.304 12.325 8.681 1.00 97.31 164 ILE A CA 1
ATOM 1363 C C . ILE A 1 164 ? 0.079 11.707 9.351 1.00 97.31 164 ILE A C 1
ATOM 1365 O O . ILE A 1 164 ? -1.028 12.226 9.194 1.00 97.31 164 ILE A O 1
ATOM 1369 N N . LEU A 1 165 ? 0.264 10.620 10.102 1.00 97.44 165 LEU A N 1
ATOM 1370 C CA . LEU A 1 165 ? -0.822 9.985 10.834 1.00 97.44 165 LEU A CA 1
ATOM 1371 C C . LEU A 1 165 ? -1.399 10.940 11.874 1.00 97.44 165 LEU A C 1
ATOM 1373 O O . LEU A 1 165 ? -2.612 11.108 11.888 1.00 97.44 165 LEU A O 1
ATOM 1377 N N . ASP A 1 166 ? -0.580 11.617 12.679 1.00 97.25 166 ASP A N 1
ATOM 1378 C CA . ASP A 1 166 ? -1.050 12.583 13.683 1.00 97.25 166 ASP A CA 1
ATOM 1379 C C . ASP A 1 166 ? -1.938 13.698 13.116 1.00 97.25 166 ASP A C 1
ATOM 1381 O O . ASP A 1 166 ? -2.892 14.112 13.776 1.00 97.25 166 ASP A O 1
ATOM 1385 N N . ASP A 1 167 ? -1.669 14.152 11.894 1.00 97.62 167 ASP A N 1
ATOM 1386 C CA . ASP A 1 167 ? -2.465 15.188 11.222 1.00 97.62 167 ASP A CA 1
ATOM 1387 C C . ASP A 1 167 ? -3.738 14.641 10.542 1.00 97.62 167 ASP A C 1
ATOM 1389 O O . ASP A 1 167 ? -4.592 15.412 10.078 1.00 97.62 167 ASP A O 1
ATOM 1393 N N . ASN A 1 168 ? -3.873 13.310 10.493 1.00 97.81 168 ASN A N 1
ATOM 1394 C CA . ASN A 1 168 ? -4.934 12.572 9.811 1.00 97.81 168 ASN A CA 1
ATOM 1395 C C . ASN A 1 168 ? -5.556 11.493 10.732 1.00 97.81 168 ASN A C 1
ATOM 1397 O O . ASN A 1 168 ? -5.270 10.293 10.599 1.00 97.81 168 ASN A O 1
ATOM 1401 N N . PRO A 1 169 ? -6.409 11.898 11.698 1.00 96.75 169 PRO A N 1
ATOM 1402 C CA . PRO A 1 169 ? -7.072 10.995 12.647 1.00 96.75 169 PRO A CA 1
ATOM 1403 C C . PRO A 1 169 ? -8.034 9.995 12.004 1.00 96.75 169 PRO A C 1
ATOM 1405 O O . PRO A 1 169 ? -8.291 8.950 12.589 1.00 96.75 169 PRO A O 1
ATOM 1408 N N . GLN A 1 170 ? -8.503 10.269 10.788 1.00 97.44 170 GLN A N 1
ATOM 1409 C CA . GLN A 1 170 ? -9.376 9.382 10.027 1.00 97.44 170 GLN A CA 1
ATOM 1410 C C . GLN A 1 170 ? -8.679 8.098 9.542 1.00 97.44 170 GLN A C 1
ATOM 1412 O O . GLN A 1 170 ? -9.347 7.188 9.060 1.00 97.44 170 GLN A O 1
ATOM 1417 N N . VAL A 1 171 ? -7.346 8.004 9.647 1.00 98.06 171 VAL A N 1
ATOM 1418 C CA . VAL A 1 171 ? -6.605 6.764 9.371 1.00 98.06 171 VAL A CA 1
ATOM 1419 C C . VAL A 1 171 ? -6.703 5.825 10.571 1.00 98.06 171 VAL A C 1
ATOM 1421 O O . VAL A 1 171 ? -6.091 6.076 11.616 1.00 98.06 171 VAL A O 1
ATOM 1424 N N . VAL A 1 172 ? -7.442 4.727 10.402 1.00 97.62 172 VAL A N 1
ATOM 1425 C CA . VAL A 1 172 ? -7.822 3.822 11.502 1.00 97.62 172 VAL A CA 1
ATOM 1426 C C . VAL A 1 172 ? -7.039 2.512 11.529 1.00 97.62 172 VAL A C 1
ATOM 1428 O O . VAL A 1 172 ? -6.965 1.874 12.576 1.00 97.62 172 VAL A O 1
ATOM 1431 N N . ALA A 1 173 ? -6.451 2.097 10.405 1.00 97.56 173 ALA A N 1
ATOM 1432 C CA . ALA A 1 173 ? -5.666 0.870 10.322 1.00 97.56 173 ALA A CA 1
ATOM 1433 C C . ALA A 1 173 ? -4.674 0.893 9.158 1.00 97.56 173 ALA A C 1
ATOM 1435 O O . ALA A 1 173 ? -4.858 1.602 8.163 1.00 97.56 173 ALA A O 1
ATOM 1436 N N . ILE A 1 174 ? -3.647 0.059 9.285 1.00 97.69 174 ILE A N 1
ATOM 1437 C CA . ILE A 1 174 ? -2.647 -0.192 8.254 1.00 97.69 174 ILE A CA 1
ATOM 1438 C C . ILE A 1 174 ? -2.612 -1.691 7.961 1.00 97.69 174 ILE A C 1
ATOM 1440 O O . ILE A 1 174 ? -2.598 -2.508 8.878 1.00 97.69 174 ILE A O 1
ATOM 1444 N N . PHE A 1 175 ? -2.570 -2.052 6.686 1.00 97.44 175 PHE A N 1
ATOM 1445 C CA . PHE A 1 175 ? -2.339 -3.409 6.213 1.00 97.44 175 PHE A CA 1
ATOM 1446 C C . PHE A 1 175 ? -0.919 -3.520 5.656 1.00 97.44 175 PHE A C 1
ATOM 1448 O O . PHE A 1 175 ? -0.467 -2.650 4.908 1.00 97.44 175 PHE A O 1
ATOM 1455 N N . ALA A 1 176 ? -0.220 -4.577 6.067 1.00 95.94 176 ALA A N 1
ATOM 1456 C CA . ALA A 1 176 ? 1.159 -4.853 5.692 1.00 95.94 176 ALA A CA 1
ATOM 1457 C C . ALA A 1 176 ? 1.363 -6.286 5.179 1.00 95.94 176 ALA A C 1
ATOM 1459 O O . ALA A 1 176 ? 0.469 -7.131 5.274 1.00 95.94 176 ALA A O 1
ATOM 1460 N N . GLY A 1 177 ? 2.540 -6.566 4.622 1.00 93.69 177 GLY A N 1
ATOM 1461 C CA . GLY A 1 177 ? 2.957 -7.881 4.133 1.00 93.69 177 GLY A CA 1
ATOM 1462 C C . GLY A 1 177 ? 4.408 -8.186 4.507 1.00 93.69 177 GLY A C 1
ATOM 1463 O O . GLY A 1 177 ? 4.803 -8.005 5.658 1.00 93.69 177 GLY A O 1
ATOM 1464 N N . HIS A 1 178 ? 5.197 -8.648 3.534 1.00 93.56 178 HIS A N 1
ATOM 1465 C CA . HIS A 1 178 ? 6.627 -8.972 3.640 1.00 93.56 178 HIS A CA 1
ATOM 1466 C C . HIS A 1 178 ? 6.975 -10.196 4.509 1.00 93.56 178 HIS A C 1
ATOM 1468 O O . HIS A 1 178 ? 7.687 -11.088 4.058 1.00 93.56 178 HIS A O 1
ATOM 1474 N N . TYR A 1 179 ? 6.450 -10.300 5.731 1.00 91.38 179 TYR A N 1
ATOM 1475 C CA . TYR A 1 179 ? 6.682 -11.461 6.594 1.00 91.38 179 TYR A CA 1
ATOM 1476 C C . TYR A 1 179 ? 5.641 -12.548 6.334 1.00 91.38 179 TYR A C 1
ATOM 1478 O O . TYR A 1 179 ? 4.514 -12.475 6.817 1.00 91.38 179 TYR A O 1
ATOM 1486 N N . HIS A 1 180 ? 6.038 -13.579 5.589 1.00 91.25 180 HIS A N 1
ATOM 1487 C CA . HIS A 1 180 ? 5.134 -14.607 5.063 1.00 91.25 180 HIS A CA 1
ATOM 1488 C C . HIS A 1 180 ? 4.441 -15.466 6.132 1.00 91.25 180 HIS A C 1
ATOM 1490 O O . HIS A 1 180 ? 3.449 -16.130 5.840 1.00 91.25 180 HIS A O 1
ATOM 1496 N N . ASN A 1 181 ? 4.933 -15.452 7.372 1.00 89.88 181 ASN A N 1
ATOM 1497 C CA . ASN A 1 181 ? 4.307 -16.137 8.497 1.00 89.88 181 ASN A CA 1
ATOM 1498 C C . ASN A 1 181 ? 3.491 -15.205 9.409 1.00 89.88 181 ASN A C 1
ATOM 1500 O O . ASN A 1 181 ? 2.801 -15.701 10.295 1.00 89.88 181 ASN A O 1
ATOM 1504 N N . MET A 1 182 ? 3.554 -13.880 9.235 1.00 92.56 182 MET A N 1
ATOM 1505 C CA . MET A 1 182 ? 2.769 -12.937 10.036 1.00 92.56 182 MET A CA 1
ATOM 1506 C C . MET A 1 182 ? 1.374 -12.763 9.441 1.00 92.56 182 MET A C 1
ATOM 1508 O O . MET A 1 182 ? 1.217 -12.544 8.241 1.00 92.56 182 MET A O 1
ATOM 1512 N N . ILE A 1 183 ? 0.354 -12.838 10.293 1.00 93.25 183 ILE A N 1
ATOM 1513 C CA . ILE A 1 183 ? -1.046 -12.737 9.896 1.00 93.25 183 ILE A CA 1
ATOM 1514 C C . ILE A 1 183 ? -1.874 -12.029 10.977 1.00 93.25 183 ILE A C 1
ATOM 1516 O O . ILE A 1 183 ? -1.862 -12.388 12.155 1.00 93.25 183 ILE A O 1
ATOM 1520 N N . GLY A 1 184 ? -2.617 -11.000 10.576 1.00 93.31 184 GLY A N 1
ATOM 1521 C CA . GLY A 1 184 ? -3.383 -10.138 11.468 1.00 93.31 184 GLY A CA 1
ATOM 1522 C C . GLY A 1 184 ? -2.474 -9.472 12.494 1.00 93.31 184 GLY A C 1
ATOM 1523 O O . GLY A 1 184 ? -1.518 -8.788 12.134 1.00 93.31 184 GLY A O 1
ATOM 1524 N N . SER A 1 185 ? -2.779 -9.691 13.772 1.00 90.06 185 SER A N 1
ATOM 1525 C CA . SER A 1 185 ? -1.998 -9.216 14.919 1.00 90.06 185 SER A CA 1
ATOM 1526 C C . SER A 1 185 ? -1.121 -10.319 15.540 1.00 90.06 185 SER A C 1
ATOM 1528 O O . SER A 1 185 ? -0.889 -10.321 16.751 1.00 90.06 185 SER A O 1
ATOM 1530 N N . GLY A 1 186 ? -0.736 -11.326 14.755 1.00 90.69 186 GLY A N 1
ATOM 1531 C CA . GLY A 1 186 ? 0.023 -12.485 15.215 1.00 90.69 186 GLY A CA 1
ATOM 1532 C C . GLY A 1 186 ? 0.810 -13.149 14.091 1.00 90.69 186 GLY A C 1
ATOM 1533 O O . GLY A 1 186 ? 1.034 -12.564 13.031 1.00 90.69 186 GLY A O 1
ATOM 1534 N N . TYR A 1 187 ? 1.245 -14.383 14.325 1.00 91.00 187 TYR A N 1
ATOM 1535 C CA . TYR A 1 187 ? 2.000 -15.165 13.349 1.00 91.00 187 TYR A CA 1
ATOM 1536 C C . TYR A 1 187 ? 1.647 -16.651 13.420 1.00 91.00 187 TYR A C 1
ATOM 1538 O O . TYR A 1 187 ? 1.148 -17.143 14.433 1.00 91.00 187 TYR A O 1
ATOM 1546 N N . LEU A 1 188 ? 1.922 -17.366 12.334 1.00 88.38 188 LEU A N 1
ATOM 1547 C CA . LEU A 1 188 ? 1.843 -18.815 12.258 1.00 88.38 188 LEU A CA 1
ATOM 1548 C C . LEU A 1 188 ? 3.222 -19.436 12.439 1.00 88.38 188 LEU A C 1
ATOM 1550 O O . LEU A 1 188 ? 4.217 -18.985 11.870 1.00 88.38 188 LEU A O 1
ATOM 1554 N N . ASN A 1 189 ? 3.261 -20.511 13.212 1.00 87.06 189 ASN A N 1
ATOM 1555 C CA . ASN A 1 189 ? 4.425 -21.371 13.335 1.00 87.06 189 ASN A CA 1
ATOM 1556 C C . ASN A 1 189 ? 3.955 -22.825 13.402 1.00 87.06 189 ASN A C 1
ATOM 1558 O O . ASN A 1 189 ? 3.111 -23.163 14.231 1.00 87.06 189 ASN A O 1
ATOM 1562 N N . ASN A 1 190 ? 4.458 -23.668 12.496 1.00 84.50 190 ASN A N 1
ATOM 1563 C CA . ASN A 1 190 ? 4.052 -25.071 12.353 1.00 84.50 190 ASN A CA 1
ATOM 1564 C C . ASN A 1 190 ? 2.521 -25.267 12.351 1.00 84.50 190 ASN A C 1
ATOM 1566 O O . ASN A 1 190 ? 1.990 -26.129 13.045 1.00 84.50 190 ASN A O 1
ATOM 1570 N N . GLY A 1 191 ? 1.799 -24.412 11.616 1.00 80.00 191 GLY A N 1
ATOM 1571 C CA . GLY A 1 191 ? 0.334 -24.457 11.499 1.00 80.00 191 GLY A CA 1
ATOM 1572 C C . GLY A 1 191 ? -0.448 -23.914 12.703 1.00 80.00 191 GLY A C 1
ATOM 1573 O O . GLY A 1 191 ? -1.667 -23.777 12.617 1.00 80.00 191 GLY A O 1
ATOM 1574 N N . ASN A 1 192 ? 0.226 -23.554 13.798 1.00 84.94 192 ASN A N 1
ATOM 1575 C CA . ASN A 1 192 ? -0.403 -22.984 14.986 1.00 84.94 192 ASN A CA 1
ATOM 1576 C C . ASN A 1 192 ? -0.321 -21.459 14.973 1.00 84.94 192 ASN A C 1
ATOM 1578 O O . ASN A 1 192 ? 0.723 -20.882 14.665 1.00 84.94 192 ASN A O 1
ATOM 1582 N N . TYR A 1 193 ? -1.430 -20.809 15.327 1.00 86.94 193 TYR A N 1
ATOM 1583 C CA . TYR A 1 193 ? -1.511 -19.357 15.436 1.00 86.94 193 TYR A CA 1
ATOM 1584 C C . TYR A 1 193 ? -1.082 -18.890 16.825 1.00 86.94 193 TYR A C 1
ATOM 1586 O O . TYR A 1 193 ? -1.624 -19.330 17.840 1.00 86.94 193 TYR A O 1
ATOM 1594 N N . TYR A 1 194 ? -0.154 -17.939 16.850 1.00 87.62 194 TYR A N 1
ATOM 1595 C CA . TYR A 1 194 ? 0.349 -17.305 18.056 1.00 87.62 194 TYR A CA 1
ATOM 1596 C C . TYR A 1 194 ? 0.038 -15.814 18.018 1.00 87.62 194 TYR A C 1
ATOM 1598 O O . TYR A 1 194 ? 0.420 -15.093 17.093 1.00 87.62 194 TYR A O 1
ATOM 1606 N N . ASN A 1 195 ? -0.635 -15.333 19.063 1.00 82.75 195 ASN A N 1
ATOM 1607 C CA . ASN A 1 195 ? -0.756 -13.899 19.287 1.00 82.75 195 ASN A CA 1
ATOM 1608 C C . ASN A 1 195 ? 0.604 -13.350 19.710 1.00 82.75 195 ASN A C 1
ATOM 1610 O O . ASN A 1 195 ? 1.222 -13.859 20.645 1.00 82.75 195 ASN A O 1
ATOM 1614 N N . TYR A 1 196 ? 1.053 -12.295 19.040 1.00 74.00 196 TYR A N 1
ATOM 1615 C CA . TYR A 1 196 ? 2.305 -11.637 19.371 1.00 74.00 196 TYR A CA 1
ATOM 1616 C C . TYR A 1 196 ? 2.097 -10.137 19.289 1.00 74.00 196 TYR A C 1
ATOM 1618 O O . TYR A 1 196 ? 1.880 -9.595 18.215 1.00 74.00 196 TYR A O 1
ATOM 1626 N N . HIS A 1 197 ? 2.134 -9.462 20.432 1.00 67.56 197 HIS A N 1
ATOM 1627 C CA . HIS A 1 197 ? 1.958 -8.017 20.498 1.00 67.56 197 HIS A CA 1
ATOM 1628 C C . HIS A 1 197 ? 3.317 -7.362 20.726 1.00 67.56 197 HIS A C 1
ATOM 1630 O O . HIS A 1 197 ? 3.758 -7.194 21.858 1.00 67.56 197 HIS A O 1
ATOM 1636 N N . ASN A 1 198 ? 3.992 -7.007 19.636 1.00 80.69 198 ASN A N 1
ATOM 1637 C CA . ASN A 1 198 ? 5.184 -6.166 19.678 1.00 80.69 198 ASN A CA 1
ATOM 1638 C C . ASN A 1 198 ? 4.996 -4.914 18.806 1.00 80.69 198 ASN A C 1
ATOM 1640 O O . ASN A 1 198 ? 3.955 -4.724 18.173 1.00 80.69 198 ASN A O 1
ATOM 1644 N N . SER A 1 199 ? 6.030 -4.079 18.745 1.00 82.00 199 SER A N 1
ATOM 1645 C CA . SER A 1 199 ? 6.050 -2.833 17.971 1.00 82.00 199 SER A CA 1
ATOM 1646 C C . SER A 1 199 ? 5.870 -2.995 16.455 1.00 82.00 199 SER A C 1
ATOM 1648 O O . SER A 1 199 ? 5.791 -1.991 15.759 1.00 82.00 199 SER A O 1
ATOM 1650 N N . ARG A 1 200 ? 5.797 -4.221 15.914 1.00 86.56 200 ARG A N 1
ATOM 1651 C CA . ARG A 1 200 ? 5.529 -4.465 14.486 1.00 86.56 200 ARG A CA 1
ATOM 1652 C C . ARG A 1 200 ? 4.043 -4.429 14.133 1.00 86.56 200 ARG A C 1
ATOM 1654 O O . ARG A 1 200 ? 3.731 -4.336 12.953 1.00 86.56 200 ARG A O 1
ATOM 1661 N N . TYR A 1 201 ? 3.152 -4.513 15.122 1.00 90.69 201 TYR A N 1
ATOM 1662 C CA . TYR A 1 201 ? 1.696 -4.583 14.925 1.00 90.69 201 TYR A CA 1
ATOM 1663 C C . TYR A 1 201 ? 0.979 -3.264 15.217 1.00 90.69 201 TYR A C 1
ATOM 1665 O O . TYR A 1 201 ? -0.249 -3.219 15.286 1.00 90.69 201 TYR A O 1
ATOM 1673 N N . TYR A 1 202 ? 1.731 -2.186 15.419 1.00 93.56 202 TYR A N 1
ATOM 1674 C CA . TYR A 1 202 ? 1.178 -0.848 15.539 1.00 93.56 202 TYR A CA 1
ATOM 1675 C C . TYR A 1 202 ? 2.222 0.217 15.205 1.00 93.56 202 TYR A C 1
ATOM 1677 O O . TYR A 1 202 ? 3.422 0.004 15.364 1.00 93.56 202 TYR A O 1
ATOM 1685 N N . ILE A 1 203 ? 1.750 1.398 14.821 1.00 94.12 203 ILE A N 1
ATOM 1686 C CA . ILE A 1 203 ? 2.530 2.635 14.853 1.00 94.12 203 ILE A CA 1
ATOM 1687 C C . ILE A 1 203 ? 2.102 3.420 16.086 1.00 94.12 203 ILE A C 1
ATOM 1689 O O . ILE A 1 203 ? 0.911 3.664 16.278 1.00 94.12 203 ILE A O 1
ATOM 1693 N N . ARG A 1 204 ? 3.070 3.815 16.920 1.00 94.56 204 ARG A N 1
ATOM 1694 C CA . ARG A 1 204 ? 2.870 4.862 17.926 1.00 94.56 204 ARG A CA 1
ATOM 1695 C C . ARG A 1 204 ? 3.397 6.167 17.344 1.00 94.56 204 ARG A C 1
ATOM 1697 O O . ARG A 1 204 ? 4.591 6.271 17.083 1.00 94.56 204 ARG A O 1
ATOM 1704 N N . THR A 1 205 ? 2.508 7.125 17.128 1.00 95.50 205 THR A N 1
ATOM 1705 C CA . THR A 1 205 ? 2.851 8.433 16.565 1.00 95.50 205 THR A CA 1
ATOM 1706 C C . THR A 1 205 ? 3.556 9.327 17.594 1.00 95.50 205 THR A C 1
ATOM 1708 O O . THR A 1 205 ? 3.490 9.042 18.797 1.00 95.50 205 THR A O 1
ATOM 1711 N N . PRO A 1 206 ? 4.197 10.430 17.164 1.00 95.25 206 PRO A N 1
ATOM 1712 C CA . PRO A 1 206 ? 4.786 11.419 18.068 1.00 95.25 206 PRO A CA 1
ATOM 1713 C C . PRO A 1 206 ? 3.817 11.974 19.124 1.00 95.25 206 PRO A C 1
ATOM 1715 O O . PRO A 1 206 ? 4.215 12.142 20.275 1.00 95.25 206 PRO A O 1
ATOM 1718 N N . LYS A 1 207 ? 2.538 12.200 18.786 1.00 96.06 207 LYS A N 1
ATOM 1719 C CA . LYS A 1 207 ? 1.503 12.629 19.753 1.00 96.06 207 LYS A CA 1
ATOM 1720 C C . LYS A 1 207 ? 0.907 11.472 20.571 1.00 96.06 207 LYS A C 1
ATOM 1722 O O . LYS A 1 207 ? -0.061 11.666 21.301 1.00 96.06 207 LYS A O 1
ATOM 1727 N N . GLY A 1 208 ? 1.464 10.265 20.464 1.00 94.56 208 GLY A N 1
ATOM 1728 C CA . GLY A 1 208 ? 1.088 9.105 21.271 1.00 94.56 208 GLY A CA 1
ATOM 1729 C C . GLY A 1 208 ? -0.108 8.300 20.753 1.00 94.56 208 GLY A C 1
ATOM 1730 O O . GLY A 1 208 ? -0.511 7.345 21.422 1.00 94.56 208 GLY A O 1
ATOM 1731 N N . ARG A 1 209 ? -0.661 8.618 19.572 1.00 94.88 209 ARG A N 1
ATOM 1732 C CA . ARG A 1 209 ? -1.738 7.824 18.960 1.00 94.88 209 ARG A CA 1
ATOM 1733 C C . ARG A 1 209 ? -1.207 6.455 18.556 1.00 94.88 209 ARG A C 1
ATOM 1735 O O . ARG A 1 209 ? -0.100 6.338 18.039 1.00 94.88 209 ARG A O 1
ATOM 1742 N N . ILE A 1 210 ? -2.012 5.420 18.772 1.00 94.56 210 ILE A N 1
ATOM 1743 C CA . ILE A 1 210 ? -1.696 4.048 18.371 1.00 94.56 210 ILE A CA 1
ATOM 1744 C C . ILE A 1 210 ? -2.575 3.681 17.177 1.00 94.56 210 ILE A C 1
ATOM 1746 O O . ILE A 1 210 ? -3.798 3.716 17.281 1.00 94.56 210 ILE A O 1
ATOM 1750 N N . ILE A 1 211 ? -1.949 3.333 16.054 1.00 95.62 211 ILE A N 1
ATOM 1751 C CA . ILE A 1 211 ? -2.627 2.852 14.848 1.00 95.62 211 ILE A CA 1
ATOM 1752 C C . ILE A 1 211 ? -2.263 1.378 14.670 1.00 95.62 211 ILE A C 1
ATOM 1754 O O . ILE A 1 211 ? -1.072 1.079 14.562 1.00 95.62 211 ILE A O 1
ATOM 1758 N N . PRO A 1 212 ? -3.234 0.452 14.643 1.00 95.81 212 PRO A N 1
ATOM 1759 C CA . PRO A 1 212 ? -2.955 -0.965 14.461 1.00 95.81 212 PRO A CA 1
ATOM 1760 C C . PRO A 1 212 ? -2.452 -1.271 13.046 1.00 95.81 212 PRO A C 1
ATOM 1762 O O . PRO A 1 212 ? -2.898 -0.679 12.059 1.00 95.81 212 PRO A O 1
ATOM 1765 N N . VAL A 1 213 ? -1.545 -2.241 12.969 1.00 95.69 213 VAL A N 1
ATOM 1766 C CA . VAL A 1 213 ? -0.979 -2.788 11.735 1.00 95.69 213 VAL A CA 1
ATOM 1767 C C . VAL A 1 213 ? -1.344 -4.266 11.661 1.00 95.69 213 VAL A C 1
ATOM 1769 O O . VAL A 1 213 ? -1.069 -5.025 12.593 1.00 95.69 213 VAL A O 1
ATOM 1772 N N . PHE A 1 214 ? -1.945 -4.678 10.549 1.00 96.06 214 PHE A N 1
ATOM 1773 C CA . PHE A 1 214 ? -2.331 -6.060 10.292 1.00 96.06 214 PHE A CA 1
ATOM 1774 C C . PHE A 1 214 ? -1.520 -6.647 9.145 1.00 96.06 214 PHE A C 1
ATOM 1776 O O . PHE A 1 214 ? -1.556 -6.131 8.030 1.00 96.06 214 PHE A O 1
ATOM 1783 N N . TYR A 1 215 ? -0.828 -7.756 9.395 1.00 95.56 215 TYR A N 1
ATOM 1784 C CA . TYR A 1 215 ? -0.104 -8.467 8.342 1.00 95.56 215 TYR A CA 1
ATOM 1785 C C . TYR A 1 215 ? -1.042 -9.361 7.541 1.00 95.56 215 TYR A C 1
ATOM 1787 O O . TYR A 1 215 ? -1.894 -10.040 8.105 1.00 95.56 215 TYR A O 1
ATOM 1795 N N . SER A 1 216 ? -0.889 -9.369 6.223 1.00 94.31 216 SER A N 1
ATOM 1796 C CA . SER A 1 216 ? -1.841 -10.002 5.307 1.00 94.31 216 SER A CA 1
ATOM 1797 C C . SER A 1 216 ? -1.682 -11.517 5.180 1.00 94.31 216 SER A C 1
ATOM 1799 O O . SER A 1 216 ? -2.557 -12.162 4.607 1.00 94.31 216 SER A O 1
ATOM 1801 N N . GLY A 1 217 ? -0.606 -12.089 5.730 1.00 93.12 217 GLY A N 1
ATOM 1802 C CA . GLY A 1 217 ? -0.195 -13.459 5.440 1.00 93.12 217 GLY A CA 1
ATOM 1803 C C . GLY A 1 217 ? 0.516 -13.574 4.092 1.00 93.12 217 GLY A C 1
ATOM 1804 O O . GLY A 1 217 ? 0.974 -12.578 3.526 1.00 93.12 217 GLY A O 1
ATOM 1805 N N . SER A 1 218 ? 0.605 -14.795 3.571 1.00 91.81 218 SER A N 1
ATOM 1806 C CA . SER A 1 218 ? 1.124 -15.075 2.237 1.00 91.81 218 SER A CA 1
ATOM 1807 C C . SER A 1 218 ? 0.295 -16.146 1.532 1.00 91.81 218 SER A C 1
ATOM 1809 O O . SER A 1 218 ? -0.175 -17.116 2.137 1.00 91.81 218 SER A O 1
ATOM 1811 N N . ALA A 1 219 ? 0.150 -15.978 0.217 1.00 90.00 219 ALA A N 1
ATOM 1812 C CA . ALA A 1 219 ? -0.574 -16.925 -0.619 1.00 90.00 219 ALA A CA 1
ATOM 1813 C C . ALA A 1 219 ? 0.103 -18.308 -0.648 1.00 90.00 219 ALA A C 1
ATOM 1815 O O . ALA A 1 219 ? -0.590 -19.316 -0.608 1.00 90.00 219 ALA A O 1
ATOM 1816 N N . GLU A 1 220 ? 1.440 -18.368 -0.622 1.00 88.62 220 GLU A N 1
ATOM 1817 C CA . GLU A 1 220 ? 2.203 -19.630 -0.550 1.00 88.62 220 GLU A CA 1
ATOM 1818 C C . GLU A 1 220 ? 1.876 -20.466 0.700 1.00 88.62 220 GLU A C 1
ATOM 1820 O O . GLU A 1 220 ? 1.899 -21.693 0.650 1.00 88.62 220 GLU A O 1
ATOM 1825 N N . ASN A 1 221 ? 1.506 -19.809 1.804 1.00 90.25 221 ASN A N 1
ATOM 1826 C CA . ASN A 1 221 ? 1.117 -20.463 3.051 1.00 90.25 221 ASN A CA 1
ATOM 1827 C C . ASN A 1 221 ? -0.405 -20.647 3.158 1.00 90.25 221 ASN A C 1
ATOM 1829 O O . ASN A 1 221 ? -0.894 -21.129 4.179 1.00 90.25 221 ASN A O 1
ATOM 1833 N N . ASN A 1 222 ? -1.162 -20.293 2.113 1.00 92.69 222 ASN A N 1
ATOM 1834 C CA . ASN A 1 222 ? -2.623 -20.344 2.059 1.00 92.69 222 ASN A CA 1
ATOM 1835 C C . ASN A 1 222 ? -3.298 -19.564 3.197 1.00 92.69 222 ASN A C 1
ATOM 1837 O O . ASN A 1 222 ? -4.332 -19.997 3.714 1.00 92.69 222 ASN A O 1
ATOM 1841 N N . ILE A 1 223 ? -2.716 -18.440 3.620 1.00 93.06 223 ILE A N 1
ATOM 1842 C CA . ILE A 1 223 ? -3.198 -17.637 4.752 1.00 93.06 223 ILE A CA 1
ATOM 1843 C C . ILE A 1 223 ? -3.463 -16.204 4.293 1.00 93.06 223 ILE A C 1
ATOM 1845 O O . ILE A 1 223 ? -2.669 -15.613 3.565 1.00 93.06 223 ILE A O 1
ATOM 1849 N N . TYR A 1 224 ? -4.601 -15.655 4.707 1.00 94.00 224 TYR A N 1
ATOM 1850 C CA . TYR A 1 224 ? -5.119 -14.384 4.208 1.00 94.00 224 TYR A CA 1
ATOM 1851 C C . TYR A 1 224 ? -5.833 -13.622 5.317 1.00 94.00 224 TYR A C 1
ATOM 1853 O O . TYR A 1 224 ? -6.207 -14.186 6.349 1.00 94.00 224 TYR A O 1
ATOM 1861 N N . LEU A 1 225 ? -6.092 -12.339 5.080 1.00 95.81 225 LEU A N 1
ATOM 1862 C CA . LEU A 1 225 ? -7.012 -11.559 5.896 1.00 95.81 225 LEU A CA 1
ATOM 1863 C C . LEU A 1 225 ? -8.382 -11.464 5.241 1.00 95.81 225 LEU A C 1
ATOM 1865 O O . LEU A 1 225 ? -8.512 -11.071 4.085 1.00 95.81 225 LEU A O 1
ATOM 1869 N N . HIS A 1 226 ? -9.414 -11.724 6.034 1.00 96.00 226 HIS A N 1
ATOM 1870 C CA . HIS A 1 226 ? -10.765 -11.281 5.737 1.00 96.00 226 HIS A CA 1
ATOM 1871 C C . HIS A 1 226 ? -11.044 -10.015 6.552 1.00 96.00 226 HIS A C 1
ATOM 1873 O O . HIS A 1 226 ? -11.173 -10.069 7.777 1.00 96.00 226 HIS A O 1
ATOM 1879 N N . ALA A 1 227 ? -11.139 -8.875 5.865 1.00 96.88 227 ALA A N 1
ATOM 1880 C CA . ALA A 1 227 ? -11.536 -7.602 6.454 1.00 96.88 227 ALA A CA 1
ATOM 1881 C C . ALA A 1 227 ? -12.993 -7.253 6.106 1.00 96.88 227 ALA A C 1
ATOM 1883 O O . ALA A 1 227 ? -13.404 -7.324 4.949 1.00 96.88 227 ALA A O 1
ATOM 1884 N N . THR A 1 228 ? -13.775 -6.854 7.107 1.00 97.19 228 THR A N 1
ATOM 1885 C CA . THR A 1 228 ? -15.149 -6.370 6.952 1.00 97.19 228 THR A CA 1
ATOM 1886 C C . THR A 1 228 ? -15.216 -4.900 7.343 1.00 97.19 228 THR A C 1
ATOM 1888 O O . THR A 1 228 ? -14.937 -4.536 8.485 1.00 97.19 228 THR A O 1
ATOM 1891 N N . PHE A 1 229 ? -15.630 -4.068 6.393 1.00 96.81 229 PHE A N 1
ATOM 1892 C CA . PHE A 1 229 ? -15.715 -2.618 6.532 1.00 96.81 229 PHE A CA 1
ATOM 1893 C C . PHE A 1 229 ? -17.168 -2.206 6.791 1.00 96.81 229 PHE A C 1
ATOM 1895 O O . PHE A 1 229 ? -18.044 -2.469 5.967 1.00 96.81 229 PHE A O 1
ATOM 1902 N N . LYS A 1 230 ? -17.434 -1.571 7.935 1.00 96.12 230 LYS A N 1
ATOM 1903 C CA . LYS A 1 230 ? -18.740 -0.996 8.301 1.00 96.12 230 LYS A CA 1
ATOM 1904 C C . LYS A 1 230 ? -18.589 0.509 8.562 1.00 96.12 230 LYS A C 1
ATOM 1906 O O . LYS A 1 230 ? -17.468 0.961 8.776 1.00 96.12 230 LYS A O 1
ATOM 1911 N N . PRO A 1 231 ? -19.677 1.299 8.595 1.00 93.19 231 PRO A N 1
ATOM 1912 C CA . PRO A 1 231 ? -19.580 2.754 8.767 1.00 93.19 231 PRO A CA 1
ATOM 1913 C C . PRO A 1 231 ? -18.879 3.227 10.050 1.00 93.19 231 PRO A C 1
ATOM 1915 O O . PRO A 1 231 ? -18.328 4.319 10.056 1.00 93.19 231 PRO A O 1
ATOM 1918 N N . LYS A 1 232 ? -18.906 2.422 11.124 1.00 93.56 232 LYS A N 1
ATOM 1919 C CA . LYS A 1 232 ? -18.332 2.745 12.450 1.00 93.56 232 LYS A CA 1
ATOM 1920 C C . LYS A 1 232 ? -17.410 1.660 13.014 1.00 93.56 232 LYS A C 1
ATOM 1922 O O . LYS A 1 232 ? -17.078 1.662 14.196 1.00 93.56 232 LYS A O 1
ATOM 1927 N N . SER A 1 233 ? -17.069 0.662 12.198 1.00 96.81 233 SER A N 1
ATOM 1928 C CA . SER A 1 233 ? -16.179 -0.404 12.650 1.00 96.81 233 SER A CA 1
ATOM 1929 C C . SER A 1 233 ? -15.444 -1.088 11.506 1.00 96.81 233 SER A C 1
ATOM 1931 O O . SER A 1 233 ? -16.001 -1.288 10.425 1.00 96.81 233 SER A O 1
ATOM 1933 N N . LEU A 1 234 ? -14.236 -1.557 11.794 1.00 97.69 234 LEU A N 1
ATOM 1934 C CA . LEU A 1 234 ? -13.458 -2.457 10.951 1.00 97.69 234 LEU A CA 1
ATOM 1935 C C . LEU A 1 234 ? -13.216 -3.762 11.706 1.00 97.69 234 LEU A C 1
ATOM 1937 O O . LEU A 1 234 ? -12.676 -3.752 12.809 1.00 97.69 234 LEU A O 1
ATOM 1941 N N . THR A 1 235 ? -13.586 -4.883 11.095 1.00 97.81 235 THR A N 1
ATOM 1942 C CA . THR A 1 235 ? -13.262 -6.219 11.603 1.00 97.81 235 THR A CA 1
ATOM 1943 C C . THR A 1 235 ? -12.196 -6.850 10.720 1.00 97.81 235 THR A C 1
ATOM 1945 O O . THR A 1 235 ? -12.347 -6.851 9.504 1.00 97.81 235 THR A O 1
ATOM 1948 N N . VAL A 1 236 ? -11.146 -7.420 11.309 1.00 97.25 236 VAL A N 1
ATOM 1949 C CA . VAL A 1 236 ? -10.057 -8.103 10.596 1.00 97.25 236 VAL A CA 1
ATOM 1950 C C . VAL A 1 236 ? -9.868 -9.500 11.178 1.00 97.25 236 VAL A C 1
ATOM 1952 O O . VAL A 1 236 ? -9.621 -9.653 12.376 1.00 97.25 236 VAL A O 1
ATOM 1955 N N . LYS A 1 237 ? -9.986 -10.525 10.327 1.00 96.00 237 LYS A N 1
ATOM 1956 C CA . LYS A 1 237 ? -9.915 -11.938 10.713 1.00 96.00 237 LYS A CA 1
ATOM 1957 C C . LYS A 1 237 ? -8.820 -12.667 9.926 1.00 96.00 237 LYS A C 1
ATOM 1959 O O . LYS A 1 237 ? -8.884 -12.679 8.696 1.00 96.00 237 LYS A O 1
ATOM 1964 N N . PRO A 1 238 ? -7.856 -13.309 10.604 1.00 94.94 238 PRO A N 1
ATOM 1965 C CA . PRO A 1 238 ? -6.966 -14.291 9.994 1.00 94.94 238 PRO A CA 1
ATOM 1966 C C . PRO A 1 238 ? -7.748 -15.494 9.460 1.00 94.94 238 PRO A C 1
ATOM 1968 O O . PRO A 1 238 ? -8.546 -16.096 10.188 1.00 94.94 238 PRO A O 1
ATOM 1971 N N . VAL A 1 239 ? -7.507 -15.864 8.206 1.00 94.81 239 VAL A N 1
ATOM 1972 C CA . VAL A 1 239 ? -8.124 -17.028 7.567 1.00 94.81 239 VAL A CA 1
ATOM 1973 C C . VAL A 1 239 ? -7.079 -17.895 6.884 1.00 94.81 239 VAL A C 1
ATOM 1975 O O . VAL A 1 239 ? -6.043 -17.418 6.431 1.00 94.81 239 VAL A O 1
ATOM 1978 N N . SER A 1 240 ? -7.366 -19.186 6.817 1.00 93.19 240 SER A N 1
ATOM 1979 C CA . SER A 1 240 ? -6.622 -20.182 6.068 1.00 93.19 240 SER A CA 1
ATOM 1980 C C . SER A 1 240 ? -7.515 -20.703 4.954 1.00 93.19 240 SER A C 1
ATOM 1982 O O . SER A 1 240 ? -8.735 -20.755 5.110 1.00 93.19 240 SER A O 1
ATOM 1984 N N . SER A 1 241 ? -6.896 -21.085 3.847 1.00 92.38 241 SER A N 1
ATOM 1985 C CA . SER A 1 241 ? -7.521 -21.775 2.720 1.00 92.38 241 SER A CA 1
ATOM 1986 C C . SER A 1 241 ? -6.765 -23.054 2.352 1.00 92.38 241 SER A C 1
ATOM 1988 O O . SER A 1 241 ? -6.817 -23.503 1.210 1.00 92.38 241 SER A O 1
ATOM 1990 N N . VAL A 1 242 ? -6.035 -23.650 3.305 1.00 89.19 242 VAL A N 1
ATOM 1991 C CA . VAL A 1 242 ? -5.324 -24.919 3.083 1.00 89.19 242 VAL A CA 1
ATOM 1992 C C . VAL A 1 242 ? -6.295 -25.951 2.499 1.00 89.19 242 VAL A C 1
ATOM 1994 O O . VAL A 1 242 ? -7.394 -26.157 3.019 1.00 89.19 242 VAL A O 1
ATOM 1997 N N . ASN A 1 243 ? -5.887 -26.584 1.397 1.00 86.75 243 ASN A N 1
ATOM 1998 C CA . ASN A 1 243 ? -6.702 -27.526 0.620 1.00 86.75 243 ASN A CA 1
ATOM 1999 C C . ASN A 1 243 ? -8.025 -26.932 0.095 1.00 86.75 243 ASN A C 1
ATOM 2001 O O . ASN A 1 243 ? -9.010 -27.650 -0.047 1.00 86.75 243 ASN A O 1
ATOM 2005 N N . GLY A 1 244 ? -8.073 -25.620 -0.150 1.00 83.62 244 GLY A N 1
ATOM 2006 C CA . GLY A 1 244 ? -9.268 -24.911 -0.617 1.00 83.62 244 GLY A CA 1
ATOM 2007 C C . GLY A 1 244 ? -10.323 -24.652 0.465 1.00 83.62 244 GLY A C 1
ATOM 2008 O O . GLY A 1 244 ? -11.388 -24.123 0.157 1.00 83.62 244 GLY A O 1
ATOM 2009 N N . ASN A 1 245 ? -10.051 -24.988 1.732 1.00 89.38 245 ASN A N 1
ATOM 2010 C CA . ASN A 1 245 ? -11.027 -24.872 2.815 1.00 89.38 245 ASN A CA 1
ATOM 2011 C C . ASN A 1 245 ? -10.874 -23.566 3.590 1.00 89.38 245 ASN A C 1
ATOM 2013 O O . ASN A 1 245 ? -9.902 -23.382 4.320 1.00 89.38 245 ASN A O 1
ATOM 2017 N N . TYR A 1 246 ? -11.878 -22.696 3.502 1.00 91.56 246 TYR A N 1
ATOM 2018 C CA . TYR A 1 246 ? -11.932 -21.467 4.286 1.00 91.56 246 TYR A CA 1
ATOM 2019 C C . TYR A 1 246 ? -12.106 -21.761 5.786 1.00 91.56 246 TYR A C 1
ATOM 2021 O O . TYR A 1 246 ? -13.121 -22.317 6.211 1.00 91.56 246 TYR A O 1
ATOM 2029 N N . LYS A 1 247 ? -11.136 -21.345 6.606 1.00 93.50 247 LYS A N 1
ATOM 2030 C CA . LYS A 1 247 ? -11.163 -21.520 8.065 1.00 93.50 247 LYS A CA 1
ATOM 2031 C C . LYS A 1 247 ? -10.599 -20.304 8.789 1.00 93.50 247 LYS A C 1
ATOM 2033 O O . LYS A 1 247 ? -9.517 -19.834 8.456 1.00 93.50 247 LYS A O 1
ATOM 2038 N N . TYR A 1 248 ? -11.275 -19.843 9.839 1.00 93.69 248 TYR A N 1
ATOM 2039 C CA . TYR A 1 248 ? -10.719 -18.839 10.748 1.00 93.69 248 TYR A CA 1
ATOM 2040 C C . TYR A 1 248 ? -9.574 -19.419 11.583 1.00 93.69 248 TYR A C 1
ATOM 2042 O O . TYR A 1 248 ? -9.718 -20.476 12.199 1.00 93.69 248 TYR A O 1
ATOM 2050 N N . ILE A 1 249 ? -8.443 -18.717 11.606 1.00 89.62 249 ILE A N 1
ATOM 2051 C CA . ILE A 1 249 ? -7.200 -19.182 12.236 1.00 89.62 249 ILE A CA 1
ATOM 2052 C C . ILE A 1 249 ? -6.531 -18.057 13.023 1.00 89.62 249 ILE A C 1
ATOM 2054 O O . ILE A 1 249 ? -5.453 -17.583 12.683 1.00 89.62 249 ILE A O 1
ATOM 2058 N N . GLY A 1 250 ? -7.186 -17.592 14.081 1.00 86.56 250 GLY A N 1
ATOM 2059 C CA . GLY A 1 250 ? -6.570 -16.647 15.001 1.00 86.56 250 GLY A CA 1
ATOM 2060 C C . GLY A 1 250 ? -7.549 -15.676 15.623 1.00 86.56 250 GLY A C 1
ATOM 2061 O O . GLY A 1 250 ? -8.759 -15.898 15.641 1.00 86.56 250 GLY A O 1
ATOM 2062 N N . LYS A 1 251 ? -6.991 -14.593 16.163 1.00 88.12 251 LYS A N 1
ATOM 2063 C CA . LYS A 1 251 ? -7.758 -13.568 16.860 1.00 88.12 251 LYS A CA 1
ATOM 2064 C C . LYS A 1 251 ? -8.444 -12.638 15.862 1.00 88.12 251 LYS A C 1
ATOM 2066 O O . LYS A 1 251 ? -7.799 -12.032 15.009 1.00 88.12 251 LYS A O 1
ATOM 2071 N N . GLU A 1 252 ? -9.751 -12.492 16.026 1.00 92.75 252 GLU A N 1
ATOM 2072 C CA . GLU A 1 252 ? -10.518 -11.422 15.399 1.00 92.75 252 GLU A CA 1
ATOM 2073 C C . GLU A 1 252 ? -10.173 -10.081 16.054 1.00 92.75 252 GLU A C 1
ATOM 2075 O O . GLU A 1 252 ? -10.204 -9.943 17.279 1.00 92.75 252 GLU A O 1
ATOM 2080 N N . ASN A 1 253 ? -9.843 -9.091 15.230 1.00 93.12 253 ASN A N 1
ATOM 2081 C CA . ASN A 1 253 ? -9.592 -7.728 15.673 1.00 93.12 253 ASN A CA 1
ATOM 2082 C C . ASN A 1 253 ? -10.755 -6.839 15.241 1.00 93.12 253 ASN A C 1
ATOM 2084 O O . ASN A 1 253 ? -11.128 -6.838 14.070 1.00 93.12 253 ASN A O 1
ATOM 2088 N N . ILE A 1 254 ? -11.314 -6.085 16.186 1.00 95.31 254 ILE A N 1
ATOM 2089 C CA . ILE A 1 254 ? -12.406 -5.140 15.946 1.00 95.31 254 ILE A CA 1
ATOM 2090 C C . ILE A 1 254 ? -11.905 -3.754 16.333 1.00 95.31 254 ILE A C 1
ATOM 2092 O O . ILE A 1 254 ? -11.470 -3.542 17.463 1.00 95.31 254 ILE A O 1
ATOM 2096 N N . ILE A 1 255 ? -11.967 -2.822 15.390 1.00 94.38 255 ILE A N 1
ATOM 2097 C CA . ILE A 1 255 ? -11.638 -1.413 15.590 1.00 94.38 255 ILE A CA 1
ATOM 2098 C C . ILE A 1 255 ? -12.940 -0.633 15.487 1.00 94.38 255 ILE A C 1
ATOM 2100 O O . ILE A 1 255 ? -13.620 -0.728 14.468 1.00 94.38 255 ILE A O 1
ATOM 2104 N N . ASN A 1 256 ? -13.260 0.132 16.526 1.00 93.56 256 ASN A N 1
ATOM 2105 C CA . ASN A 1 256 ? -14.402 1.042 16.558 1.00 93.56 256 ASN A CA 1
ATOM 2106 C C . ASN A 1 256 ? -13.888 2.484 16.515 1.00 93.56 256 ASN A C 1
ATOM 2108 O O . ASN A 1 256 ? -12.831 2.767 17.085 1.00 93.56 256 ASN A O 1
ATOM 2112 N N . PHE A 1 257 ? -14.629 3.365 15.853 1.00 86.56 257 PHE A N 1
ATOM 2113 C CA . PHE A 1 257 ? -14.302 4.781 15.683 1.00 86.56 257 PHE A CA 1
ATOM 2114 C C . PHE A 1 257 ? -15.581 5.617 15.580 1.00 86.56 257 PHE A C 1
ATOM 2116 O O . PHE A 1 257 ? -16.626 5.071 15.146 1.00 86.56 257 PHE A O 1
#

Sequence (257 aa):
MDRKDIIQFEKDYSGIPVYPGLGNHDYQNYIDDKWCDGWYIEAGGYRAWAQNLCAARLVEWFVGRVKTIPASKNDIKVSGHRGKDISGSLAYSFDKYDWHFVQLNNKPGYTKRFTSYDSWIVRQRNIDIKDSYLWLKNDLNKNKNKNTVLNYHIFNNDNEMGTILDDNPQVVAIFAGHYHNMIGSGYLNNGNYYNYHNSRYYIRTPKGRIIPVFYSGSAENNIYLHATFKPKSLTVKPVSSVNGNYKYIGKENIINF